Protein AF-A0A8S0YUR8-F1 (afdb_monomer_lite)

Sequence (191 aa):
MKECFKLFPNKEAFIIFALYIILFVFQGVFVTASKSNYGGYDYNTTLVVLLSEVLKLVASSILYSWRRENKPRLIKAVYVNYKLLLMYFIPSLLYCFYNNLAFINLSHYDPTSYYILLQFRVVLTALLFQFLFKRKLTFIQWISLGILTIGCMVKNFDVASIQSNGDTTLCKLNCIQPTREAIKTKRLGEP

Organism: Arctia plantaginis (NCBI:txid874455)

Radius of gyration: 25.43 Å; chains: 1; bounding box: 56×44×85 Å

Foldseek 3Di:
DVVVVVVPVDPVSVVVVVVVVVVVVVVVVVVVVCADPVRHHPDDVLVVVVVVVVVVVVVVVVVVCVVPPDDPCPVVVCVVCVVVVVVVVVVVVVVVVVSVVVSVCVVPDDPVVVQVVVLVVLVVVVVVCCVVVVDDDDVVVVVVSVVVSVVSSVVVVVVSVVVVVVVVVVVVVVVVPVPPVVVVVVPDDDD

pLDDT: mean 71.85, std 15.17, range [31.69, 94.31]

InterPro domains:
  IPR007271 Nucleotide-sugar transporter [PF04142] (26-160)
  IPR007271 Nucleotide-sugar transporter [PTHR10231] (20-163)
  IPR037185 Multidrug transporter EmrE superfamily [SSF103481] (81-154)

Structure (mmCIF, N/CA/C/O backbone):
data_AF-A0A8S0YUR8-F1
#
_entry.id   AF-A0A8S0YUR8-F1
#
loop_
_atom_site.group_PDB
_atom_site.id
_atom_site.type_symbol
_atom_site.label_atom_id
_atom_site.label_alt_id
_atom_site.label_comp_id
_atom_site.label_asym_id
_atom_site.label_entity_id
_atom_site.label_seq_id
_atom_site.pdbx_PDB_ins_code
_atom_site.Cartn_x
_atom_site.Cartn_y
_atom_site.Cartn_z
_atom_site.occupancy
_atom_site.B_iso_or_equiv
_atom_site.auth_seq_id
_atom_site.auth_comp_id
_atom_site.auth_asym_id
_atom_site.auth_atom_id
_atom_site.pdbx_PDB_model_num
ATOM 1 N N . MET A 1 1 ? 19.126 0.466 21.353 1.00 49.84 1 MET A N 1
ATOM 2 C CA . MET A 1 1 ? 18.244 -0.728 21.384 1.00 49.84 1 MET A CA 1
ATOM 3 C C . MET A 1 1 ? 17.030 -0.612 22.315 1.00 49.84 1 MET A C 1
ATOM 5 O O . MET A 1 1 ? 15.998 -1.160 21.961 1.00 49.84 1 MET A O 1
ATOM 9 N N . LYS A 1 2 ? 17.088 0.094 23.460 1.00 48.03 2 LYS A N 1
ATOM 10 C CA . LYS A 1 2 ? 15.957 0.167 24.418 1.00 48.03 2 LYS A CA 1
ATOM 11 C C . LYS A 1 2 ? 14.751 1.012 23.956 1.00 48.03 2 LYS A C 1
ATOM 13 O O . LYS A 1 2 ? 13.637 0.762 24.393 1.00 48.03 2 LYS A O 1
ATOM 18 N N . GLU A 1 3 ? 14.946 1.950 23.030 1.00 57.66 3 GLU A N 1
ATOM 19 C CA . GLU A 1 3 ? 13.867 2.827 22.538 1.00 57.66 3 GLU A CA 1
ATOM 20 C C . GLU A 1 3 ? 12.956 2.167 21.482 1.00 57.66 3 GLU A C 1
ATOM 22 O O . GLU A 1 3 ? 11.782 2.511 21.393 1.00 57.66 3 GLU A O 1
ATOM 27 N N . CYS A 1 4 ? 13.418 1.149 20.739 1.00 54.09 4 CYS A N 1
ATOM 28 C CA . CYS A 1 4 ? 12.557 0.444 19.772 1.00 54.09 4 CYS A CA 1
ATOM 29 C C . CYS A 1 4 ? 11.450 -0.382 20.441 1.00 54.09 4 CYS A C 1
ATOM 31 O O . CYS A 1 4 ? 10.390 -0.573 19.851 1.00 54.09 4 CYS A O 1
ATOM 33 N N . PHE A 1 5 ? 11.669 -0.841 21.678 1.00 55.28 5 PHE A N 1
ATOM 34 C CA . PHE A 1 5 ? 10.689 -1.648 22.408 1.00 55.28 5 PHE A CA 1
ATOM 35 C C . PHE A 1 5 ? 9.513 -0.815 22.946 1.00 55.28 5 PHE A C 1
ATOM 37 O O . PHE A 1 5 ? 8.429 -1.350 23.141 1.00 55.28 5 PHE A O 1
ATOM 44 N N . LYS A 1 6 ? 9.677 0.508 23.111 1.00 56.59 6 LYS A N 1
ATOM 45 C CA . LYS A 1 6 ? 8.572 1.420 23.471 1.00 56.59 6 LYS A CA 1
ATOM 46 C C . LYS A 1 6 ? 7.542 1.591 22.354 1.00 56.59 6 LYS A C 1
ATOM 48 O O . LYS A 1 6 ? 6.415 1.984 22.636 1.00 56.59 6 LYS A O 1
ATOM 53 N N . LEU A 1 7 ? 7.915 1.315 21.102 1.00 61.56 7 LEU A N 1
ATOM 54 C CA . LEU A 1 7 ? 7.008 1.446 19.961 1.00 61.56 7 LEU A CA 1
ATOM 55 C C . LEU A 1 7 ? 5.998 0.286 19.885 1.00 61.56 7 LEU A C 1
ATOM 57 O O . LEU A 1 7 ? 4.923 0.451 19.314 1.00 61.56 7 LEU A O 1
ATOM 61 N N . PHE A 1 8 ? 6.319 -0.867 20.485 1.00 60.06 8 PHE A N 1
ATOM 62 C CA . PHE A 1 8 ? 5.478 -2.063 20.473 1.00 60.06 8 PHE A CA 1
ATOM 63 C C . PHE A 1 8 ? 5.159 -2.509 21.907 1.00 60.06 8 PHE A C 1
ATOM 65 O O . PHE A 1 8 ? 5.930 -3.261 22.500 1.00 60.06 8 PHE A O 1
ATOM 72 N N . PRO A 1 9 ? 4.015 -2.086 22.476 1.00 68.75 9 PRO A N 1
ATOM 73 C CA . PRO A 1 9 ? 3.648 -2.420 23.854 1.00 68.75 9 PRO A CA 1
ATOM 74 C C . PRO A 1 9 ? 3.386 -3.921 24.081 1.00 68.75 9 PRO A C 1
ATOM 76 O O . PRO A 1 9 ? 3.427 -4.373 25.219 1.00 68.75 9 PRO A O 1
ATOM 79 N N . ASN A 1 10 ? 3.151 -4.702 23.016 1.00 80.62 10 ASN A N 1
ATOM 80 C CA . ASN A 1 10 ? 2.777 -6.116 23.088 1.00 80.62 10 ASN A CA 1
ATOM 81 C C . ASN A 1 10 ? 3.724 -6.996 22.257 1.00 80.62 10 ASN A C 1
ATOM 83 O O . ASN A 1 10 ? 4.003 -6.684 21.096 1.00 80.62 10 ASN A O 1
ATOM 87 N N . LYS A 1 11 ? 4.133 -8.149 22.809 1.00 81.44 11 LYS A N 1
ATOM 88 C CA . LYS A 1 11 ? 4.952 -9.165 22.115 1.00 81.44 11 LYS A CA 1
ATOM 89 C C . LYS A 1 11 ? 4.311 -9.623 20.796 1.00 81.44 11 LYS A C 1
ATOM 91 O O . LYS A 1 11 ? 5.002 -9.754 19.792 1.00 81.44 11 LYS A O 1
ATOM 96 N N . GLU A 1 12 ? 2.986 -9.747 20.775 1.00 84.00 12 GLU A N 1
ATOM 97 C CA . GLU A 1 12 ? 2.209 -10.099 19.579 1.00 84.00 12 GLU A CA 1
ATOM 98 C C . GLU A 1 12 ? 2.308 -9.043 18.468 1.00 84.00 12 GLU A C 1
ATOM 100 O O . GLU A 1 12 ? 2.456 -9.377 17.296 1.00 84.00 12 GLU A O 1
ATOM 105 N N . ALA A 1 13 ? 2.294 -7.753 18.821 1.00 84.62 13 ALA A N 1
ATOM 106 C CA . ALA A 1 13 ? 2.412 -6.674 17.840 1.00 84.62 13 ALA A CA 1
ATOM 107 C C . ALA A 1 13 ? 3.802 -6.657 17.189 1.00 84.62 13 ALA A C 1
ATOM 109 O O . ALA A 1 13 ? 3.921 -6.414 15.989 1.00 84.62 13 ALA A O 1
ATOM 110 N N . PHE A 1 14 ? 4.842 -6.970 17.968 1.00 86.19 14 PHE A N 1
ATOM 111 C CA . PHE A 1 14 ? 6.196 -7.120 17.448 1.00 86.19 14 PHE A CA 1
ATOM 112 C C . PHE A 1 14 ? 6.310 -8.314 16.489 1.00 86.19 14 PHE A C 1
ATOM 114 O O . PHE A 1 14 ? 6.903 -8.177 15.420 1.00 86.19 14 PHE A O 1
ATOM 121 N N . ILE A 1 15 ? 5.696 -9.456 16.826 1.00 88.88 15 ILE A N 1
ATOM 122 C CA . ILE A 1 15 ? 5.662 -10.640 15.951 1.00 88.88 15 ILE A CA 1
ATOM 123 C C . ILE A 1 15 ? 4.950 -10.315 14.632 1.00 88.88 15 ILE A C 1
ATOM 125 O O . ILE A 1 15 ? 5.490 -10.605 13.566 1.00 88.88 15 ILE A O 1
ATOM 129 N N . ILE A 1 16 ? 3.784 -9.663 14.683 1.00 89.44 16 ILE A N 1
ATOM 130 C CA . ILE A 1 16 ? 3.032 -9.267 13.480 1.00 89.44 16 ILE A CA 1
ATOM 131 C C . ILE A 1 16 ? 3.851 -8.297 12.622 1.00 89.44 16 ILE A C 1
ATOM 133 O O . ILE A 1 16 ? 3.906 -8.457 11.404 1.00 89.44 16 ILE A O 1
ATOM 137 N N . PHE A 1 17 ? 4.515 -7.316 13.238 1.00 89.38 17 PHE A N 1
ATOM 138 C CA . PHE A 1 17 ? 5.358 -6.362 12.521 1.00 89.38 17 PHE A CA 1
ATOM 139 C C . PHE A 1 17 ? 6.546 -7.048 11.833 1.00 89.38 17 PHE A C 1
ATOM 141 O O . PHE A 1 17 ? 6.775 -6.831 10.644 1.00 89.38 17 PHE A O 1
ATOM 148 N N . ALA A 1 18 ? 7.272 -7.910 12.550 1.00 90.50 18 ALA A N 1
ATOM 149 C CA . ALA A 1 18 ? 8.400 -8.649 11.990 1.00 90.50 18 ALA A CA 1
ATOM 150 C C . ALA A 1 18 ? 7.958 -9.560 10.834 1.00 90.50 18 ALA A C 1
ATOM 152 O O . ALA A 1 18 ? 8.558 -9.537 9.759 1.00 90.50 18 ALA A O 1
ATOM 153 N N . LEU A 1 19 ? 6.864 -10.303 11.025 1.00 92.94 19 LEU A N 1
ATOM 154 C CA . LEU A 1 19 ? 6.285 -11.171 10.003 1.00 92.94 19 LEU A CA 1
ATOM 155 C C . LEU A 1 19 ? 5.831 -10.376 8.769 1.00 92.94 19 LEU A C 1
ATOM 157 O O . LEU A 1 19 ? 6.083 -10.807 7.646 1.00 92.94 19 LEU A O 1
ATOM 161 N N . TYR A 1 20 ? 5.232 -9.196 8.954 1.00 91.00 20 TYR A N 1
ATOM 162 C CA . TYR A 1 20 ? 4.838 -8.313 7.854 1.00 91.00 20 TYR A CA 1
ATOM 163 C C . TYR A 1 20 ? 6.038 -7.868 7.008 1.00 91.00 20 TYR A C 1
ATOM 165 O O . TYR A 1 20 ? 5.983 -7.964 5.784 1.00 91.00 20 TYR A O 1
ATOM 173 N N . ILE A 1 21 ? 7.133 -7.424 7.636 1.00 92.25 21 ILE A N 1
ATOM 174 C CA . ILE A 1 21 ? 8.340 -6.996 6.912 1.00 92.25 21 ILE A CA 1
ATOM 175 C C . ILE A 1 21 ? 8.950 -8.162 6.129 1.00 92.25 21 ILE A C 1
ATOM 177 O O . ILE A 1 21 ? 9.289 -8.003 4.958 1.00 92.25 21 ILE A O 1
ATOM 181 N N . ILE A 1 22 ? 9.044 -9.339 6.750 1.00 94.31 22 ILE A N 1
ATOM 182 C CA . ILE A 1 22 ? 9.575 -10.545 6.109 1.00 94.31 22 ILE A CA 1
ATOM 183 C C . ILE A 1 22 ? 8.724 -10.922 4.888 1.00 94.31 22 ILE A C 1
ATOM 185 O O . ILE A 1 22 ? 9.260 -11.101 3.794 1.00 94.31 22 ILE A O 1
ATOM 189 N N . LEU A 1 23 ? 7.399 -10.980 5.044 1.00 90.31 23 LEU A N 1
ATOM 190 C CA . LEU A 1 23 ? 6.482 -11.284 3.943 1.00 90.31 23 LEU A CA 1
ATOM 191 C C . LEU A 1 23 ? 6.530 -10.231 2.832 1.00 90.31 23 LEU A C 1
ATOM 193 O O . LEU A 1 23 ? 6.472 -10.594 1.660 1.00 90.31 23 LEU A O 1
ATOM 197 N N . PHE A 1 24 ? 6.672 -8.949 3.173 1.00 88.69 24 PHE A N 1
ATOM 198 C CA . PHE A 1 24 ? 6.788 -7.869 2.193 1.00 88.69 24 PHE A CA 1
ATOM 199 C C . PHE A 1 24 ? 8.057 -7.999 1.340 1.00 88.69 24 PHE A C 1
ATOM 201 O O . PHE A 1 24 ? 8.007 -7.858 0.117 1.00 88.69 24 PHE A O 1
ATOM 208 N N . VAL A 1 25 ? 9.192 -8.328 1.963 1.00 90.50 25 VAL A N 1
ATOM 209 C CA . VAL A 1 25 ? 10.442 -8.585 1.235 1.00 90.50 25 VAL A CA 1
ATOM 210 C C . VAL A 1 25 ? 10.296 -9.817 0.344 1.00 90.50 25 VAL A C 1
ATOM 212 O O . VAL A 1 25 ? 10.621 -9.749 -0.843 1.00 90.50 25 VAL A O 1
ATOM 215 N N . PHE A 1 26 ? 9.748 -10.917 0.871 1.00 90.94 26 PHE A N 1
ATOM 216 C CA . PHE A 1 26 ? 9.524 -12.131 0.083 1.00 90.94 26 PHE A CA 1
ATOM 217 C C . PHE A 1 26 ? 8.591 -11.900 -1.102 1.00 90.94 26 PHE A C 1
ATOM 219 O O . PHE A 1 26 ? 8.877 -12.393 -2.188 1.00 90.94 26 PHE A O 1
ATOM 226 N N . GLN A 1 27 ? 7.523 -11.115 -0.939 1.00 86.38 27 GLN A N 1
ATOM 227 C CA . GLN A 1 27 ? 6.643 -10.737 -2.042 1.00 86.38 27 GLN A CA 1
ATOM 228 C C . GLN A 1 27 ? 7.440 -10.082 -3.182 1.00 86.38 27 GLN A C 1
ATOM 230 O O . GLN A 1 27 ? 7.297 -10.480 -4.336 1.00 86.38 27 GLN A O 1
ATOM 235 N N . GLY A 1 28 ? 8.298 -9.104 -2.872 1.00 83.06 28 GLY A N 1
ATOM 236 C CA . GLY A 1 28 ? 9.119 -8.422 -3.878 1.00 83.06 28 GLY A CA 1
ATOM 237 C C . GLY A 1 28 ? 10.119 -9.352 -4.572 1.00 83.06 28 GLY A C 1
ATOM 238 O O . GLY A 1 28 ? 10.295 -9.281 -5.792 1.00 83.06 28 GLY A O 1
ATOM 239 N N . VAL A 1 29 ? 10.736 -10.259 -3.809 1.00 86.38 29 VAL A N 1
ATOM 240 C CA . VAL A 1 29 ? 11.665 -11.267 -4.339 1.00 86.38 29 VAL A CA 1
ATOM 241 C C . VAL A 1 29 ? 10.939 -12.252 -5.251 1.00 86.38 29 VAL A C 1
ATOM 243 O O . VAL A 1 29 ? 11.396 -12.464 -6.369 1.00 86.38 29 VAL A O 1
ATOM 246 N N . PHE A 1 30 ? 9.790 -12.793 -4.840 1.00 84.31 30 PHE A N 1
ATOM 247 C CA . PHE A 1 30 ? 9.010 -13.724 -5.661 1.00 84.31 30 PHE A CA 1
ATOM 248 C C . PHE A 1 30 ? 8.513 -13.086 -6.955 1.00 84.31 30 PHE A C 1
ATOM 250 O O . PHE A 1 30 ? 8.607 -13.703 -8.011 1.00 84.31 30 PHE A O 1
ATOM 257 N N . VAL A 1 31 ? 8.048 -11.835 -6.902 1.00 79.44 31 VAL A N 1
ATOM 258 C CA . VAL A 1 31 ? 7.652 -11.098 -8.111 1.00 79.44 31 VAL A CA 1
ATOM 259 C C . VAL A 1 31 ? 8.839 -10.939 -9.064 1.00 79.44 31 VAL A C 1
ATOM 261 O O . VAL A 1 31 ? 8.685 -11.114 -10.268 1.00 79.44 31 VAL A O 1
ATOM 264 N N . THR A 1 32 ? 10.032 -10.656 -8.540 1.00 79.12 32 THR A N 1
ATOM 265 C CA . THR A 1 32 ? 11.240 -10.509 -9.367 1.00 79.12 32 THR A CA 1
ATOM 266 C C . THR A 1 32 ? 11.732 -11.851 -9.912 1.00 79.12 32 THR A C 1
ATOM 268 O O . THR A 1 32 ? 12.123 -11.920 -11.072 1.00 79.12 32 THR A O 1
ATOM 271 N N . ALA A 1 33 ? 11.666 -12.919 -9.115 1.00 81.62 33 ALA A N 1
ATOM 272 C CA . ALA A 1 33 ? 12.017 -14.280 -9.522 1.00 81.62 33 ALA A CA 1
ATOM 273 C C . ALA A 1 33 ? 11.051 -14.851 -10.572 1.00 81.62 33 ALA A C 1
ATOM 275 O O . ALA A 1 33 ? 11.428 -15.727 -11.340 1.00 81.62 33 ALA A O 1
ATOM 276 N N . SER A 1 34 ? 9.818 -14.338 -10.627 1.00 80.31 34 SER A N 1
ATOM 277 C CA . SER A 1 34 ? 8.820 -14.718 -11.628 1.00 80.31 34 SER A CA 1
ATOM 278 C C . SER A 1 34 ? 9.053 -14.083 -13.007 1.00 80.31 34 SER A C 1
ATOM 280 O O . SER A 1 34 ? 8.280 -14.354 -13.928 1.00 80.31 34 SER A O 1
ATOM 282 N N . LYS A 1 35 ? 10.071 -13.225 -13.171 1.00 71.06 35 LYS A N 1
ATOM 283 C CA . LYS A 1 35 ? 10.441 -12.663 -14.477 1.00 71.06 35 LYS A CA 1
ATOM 284 C C . LYS A 1 35 ? 11.070 -13.738 -15.363 1.00 71.06 35 LYS A C 1
ATOM 286 O O . LYS A 1 35 ? 11.915 -14.506 -14.911 1.00 71.06 35 LYS A O 1
ATOM 291 N N . SER A 1 36 ? 10.681 -13.758 -16.635 1.00 72.25 36 SER A N 1
ATOM 292 C CA . SER A 1 36 ? 11.265 -14.651 -17.639 1.00 72.25 36 SER A CA 1
ATOM 293 C C . SER A 1 36 ? 12.709 -14.231 -17.955 1.00 72.25 36 SER A C 1
ATOM 295 O O . SER A 1 36 ? 13.064 -13.058 -17.816 1.00 72.25 36 SER A O 1
ATOM 297 N N . ASN A 1 37 ? 13.551 -15.167 -18.409 1.00 59.31 37 ASN A N 1
ATOM 298 C CA . ASN A 1 37 ? 14.976 -14.923 -18.707 1.00 59.31 37 ASN A CA 1
ATOM 299 C C . ASN A 1 37 ? 15.207 -13.824 -19.768 1.00 59.31 37 ASN A C 1
ATOM 301 O O . ASN A 1 37 ? 16.299 -13.271 -19.853 1.00 59.31 37 ASN A O 1
ATOM 305 N N . TYR A 1 38 ? 14.174 -13.468 -20.537 1.00 61.19 38 TYR A N 1
ATOM 306 C CA . TYR A 1 38 ? 14.190 -12.386 -21.526 1.00 61.19 38 TYR A CA 1
ATOM 307 C C . TYR A 1 38 ? 13.873 -10.993 -20.943 1.00 61.19 38 TYR A C 1
ATOM 309 O O . TYR A 1 38 ? 13.719 -10.033 -21.691 1.00 61.19 38 TYR A O 1
ATOM 317 N N . GLY A 1 39 ? 13.770 -10.854 -19.615 1.00 61.78 39 GLY A N 1
ATOM 318 C CA . GLY A 1 39 ? 13.579 -9.563 -18.937 1.00 61.78 39 GLY A CA 1
ATOM 319 C C . GLY A 1 39 ? 12.135 -9.045 -18.912 1.00 61.78 39 GLY A C 1
ATOM 320 O O . GLY A 1 39 ? 11.886 -7.972 -18.362 1.00 61.78 39 GLY A O 1
ATOM 321 N N . GLY A 1 40 ? 11.185 -9.812 -19.455 1.00 61.66 40 GLY A N 1
ATOM 322 C CA . GLY A 1 40 ? 9.755 -9.498 -19.488 1.00 61.66 40 GLY A CA 1
ATOM 323 C C . GLY A 1 40 ? 8.905 -10.338 -18.527 1.00 61.66 40 GLY A C 1
ATOM 324 O O . GLY A 1 40 ? 9.359 -11.332 -17.952 1.00 61.66 40 GLY A O 1
ATOM 325 N N . TYR A 1 41 ? 7.646 -9.929 -18.368 1.00 64.75 41 TYR A N 1
ATOM 326 C CA . TYR A 1 41 ? 6.605 -10.743 -17.743 1.00 64.75 41 TYR A CA 1
ATOM 327 C C . TYR A 1 41 ? 5.716 -11.324 -18.844 1.00 64.75 41 TYR A C 1
ATOM 329 O O . TYR A 1 41 ? 4.991 -10.578 -19.496 1.00 64.75 41 TYR A O 1
ATOM 337 N N . ASP A 1 42 ? 5.729 -12.646 -19.013 1.00 63.59 42 ASP A N 1
ATOM 338 C CA . ASP A 1 42 ? 4.860 -13.350 -19.976 1.00 63.59 42 ASP A CA 1
ATOM 339 C C . ASP A 1 42 ? 3.392 -13.440 -19.504 1.00 63.59 42 ASP A C 1
ATOM 341 O O . ASP A 1 42 ? 2.549 -14.075 -20.135 1.00 63.59 42 ASP A O 1
ATOM 345 N N . TYR A 1 43 ? 3.065 -12.801 -18.377 1.00 70.62 43 TYR A N 1
ATOM 346 C CA . TYR A 1 43 ? 1.732 -12.767 -17.791 1.00 70.62 43 TYR A CA 1
ATOM 347 C C . TYR A 1 43 ? 1.270 -11.333 -17.539 1.00 70.62 43 TYR A C 1
ATOM 349 O O . TYR A 1 43 ? 2.048 -10.439 -17.204 1.00 70.62 43 TYR A O 1
ATOM 357 N N . ASN A 1 44 ? -0.042 -11.119 -17.637 1.00 70.50 44 ASN A N 1
ATOM 358 C CA . ASN A 1 44 ? -0.637 -9.831 -17.312 1.00 70.50 44 ASN A CA 1
ATOM 359 C C . ASN A 1 44 ? -0.612 -9.619 -15.789 1.00 70.50 44 ASN A C 1
ATOM 361 O O . ASN A 1 44 ? -1.336 -10.273 -15.034 1.00 70.50 44 ASN A O 1
ATOM 365 N N . THR A 1 45 ? 0.224 -8.689 -15.336 1.00 71.25 45 THR A N 1
ATOM 366 C CA . THR A 1 45 ? 0.409 -8.346 -13.918 1.00 71.25 45 THR A CA 1
ATOM 367 C C . THR A 1 45 ? -0.895 -7.912 -13.242 1.00 71.25 45 THR A C 1
ATOM 369 O O . THR A 1 45 ? -1.098 -8.203 -12.063 1.00 71.25 45 THR A O 1
ATOM 372 N N . THR A 1 46 ? -1.829 -7.320 -13.987 1.00 70.94 46 THR A N 1
ATOM 373 C CA . THR A 1 46 ? -3.164 -6.936 -13.502 1.00 70.94 46 THR A CA 1
ATOM 374 C C . THR A 1 46 ? -3.996 -8.145 -13.086 1.00 70.94 46 THR A C 1
ATOM 376 O O . THR A 1 46 ? -4.669 -8.103 -12.056 1.00 70.94 46 THR A O 1
ATOM 379 N N . LEU A 1 47 ? -3.922 -9.249 -13.838 1.00 78.06 47 LEU A N 1
ATOM 380 C CA . LEU A 1 47 ? -4.644 -10.481 -13.506 1.00 78.06 47 LEU A CA 1
ATOM 381 C C . LEU A 1 47 ? -4.099 -11.117 -12.229 1.00 78.06 47 LEU A C 1
ATOM 383 O O . LEU A 1 47 ? -4.872 -11.612 -11.415 1.00 78.06 47 LEU A O 1
ATOM 387 N N . VAL A 1 48 ? -2.783 -11.054 -12.018 1.00 81.56 48 VAL A N 1
ATOM 388 C CA . VAL A 1 48 ? -2.152 -11.551 -10.787 1.00 81.56 48 VAL A CA 1
ATOM 389 C C . VAL A 1 48 ? -2.616 -10.745 -9.575 1.00 81.56 48 VAL A C 1
ATOM 391 O O . VAL A 1 48 ? -2.958 -11.324 -8.543 1.00 81.56 48 VAL A O 1
ATOM 394 N N . VAL A 1 49 ? -2.697 -9.417 -9.702 1.00 79.88 49 VAL A N 1
ATOM 395 C CA . VAL A 1 49 ? -3.225 -8.549 -8.638 1.00 79.88 49 VAL A CA 1
ATOM 396 C C . VAL A 1 49 ? -4.692 -8.876 -8.357 1.00 79.88 49 VAL A C 1
ATOM 398 O O . VAL A 1 49 ? -5.047 -9.096 -7.199 1.00 79.88 49 VAL A O 1
ATOM 401 N N . LEU A 1 50 ? -5.523 -8.997 -9.396 1.00 78.06 50 LEU A N 1
ATOM 402 C CA . LEU A 1 50 ? -6.933 -9.369 -9.265 1.00 78.06 50 LEU A CA 1
ATOM 403 C C . LEU A 1 50 ? -7.100 -10.726 -8.560 1.00 78.06 50 LEU A C 1
ATOM 405 O O . LEU A 1 50 ? -7.867 -10.840 -7.604 1.00 78.06 50 LEU A O 1
ATOM 409 N N . LEU A 1 51 ? -6.343 -11.741 -8.984 1.00 81.19 51 LEU A N 1
ATOM 410 C CA . LEU A 1 51 ? -6.374 -13.074 -8.386 1.00 81.19 51 LEU A CA 1
ATOM 411 C C . LEU A 1 51 ? -5.944 -13.034 -6.915 1.00 81.19 51 LEU A C 1
ATOM 413 O O . LEU A 1 51 ? -6.545 -13.709 -6.082 1.00 81.19 51 LEU A O 1
ATOM 417 N N . SER A 1 52 ? -4.953 -12.206 -6.570 1.00 83.00 52 SER A N 1
ATOM 418 C CA . SER A 1 52 ? -4.512 -12.040 -5.183 1.00 83.00 52 SER A CA 1
ATOM 419 C C . SER A 1 52 ? -5.596 -11.429 -4.287 1.00 83.00 52 SER A C 1
ATOM 421 O O . SER A 1 52 ? -5.744 -11.848 -3.140 1.00 83.00 52 SER A O 1
ATOM 423 N N . GLU A 1 53 ? -6.404 -10.500 -4.803 1.00 81.81 53 GLU A N 1
ATOM 424 C CA . GLU A 1 53 ? -7.545 -9.935 -4.073 1.00 81.81 53 GLU A CA 1
ATOM 425 C C . GLU A 1 53 ? -8.665 -10.970 -3.896 1.00 81.81 53 GLU A C 1
ATOM 427 O O . GLU A 1 53 ? -9.205 -11.113 -2.798 1.00 81.81 53 GLU A O 1
ATOM 432 N N . VAL A 1 54 ? -8.956 -11.765 -4.932 1.00 83.69 54 VAL A N 1
ATOM 433 C CA . VAL A 1 54 ? -9.927 -12.870 -4.845 1.00 83.69 54 VAL A CA 1
ATOM 434 C C . VAL A 1 54 ? -9.479 -13.911 -3.816 1.00 83.69 54 VAL A C 1
ATOM 436 O O . VAL A 1 54 ? -10.275 -14.320 -2.971 1.00 83.69 54 VAL A O 1
ATOM 439 N N . LEU A 1 55 ? -8.201 -14.295 -3.815 1.00 86.31 55 LEU A N 1
ATOM 440 C CA . LEU A 1 55 ? -7.650 -15.230 -2.831 1.00 86.31 55 LEU A CA 1
ATOM 441 C C . LEU A 1 55 ? -7.756 -14.687 -1.402 1.00 86.31 55 LEU A C 1
ATOM 443 O O . LEU A 1 55 ? -8.149 -15.427 -0.501 1.00 86.31 55 LEU A O 1
ATOM 447 N N . LYS A 1 56 ? -7.476 -13.395 -1.181 1.00 84.81 56 LYS A N 1
ATOM 448 C CA . LYS A 1 56 ? -7.658 -12.752 0.133 1.00 84.81 56 LYS A CA 1
ATOM 449 C C . LYS A 1 56 ? -9.121 -12.755 0.573 1.00 84.81 56 LYS A C 1
ATOM 451 O O . LYS A 1 56 ? -9.388 -13.001 1.751 1.00 84.81 56 LYS A O 1
ATOM 456 N N . LEU A 1 57 ? -10.064 -12.511 -0.342 1.00 82.81 57 LEU A N 1
ATOM 457 C CA . LEU A 1 57 ? -11.500 -12.570 -0.052 1.00 82.81 57 LEU A CA 1
ATOM 458 C C . LEU A 1 57 ? -11.936 -13.984 0.339 1.00 82.81 57 LEU A C 1
ATOM 460 O O . LEU A 1 57 ? -12.623 -14.157 1.347 1.00 82.81 57 LEU A O 1
ATOM 464 N N . VAL A 1 58 ? -11.491 -14.996 -0.408 1.00 86.88 58 VAL A N 1
ATOM 465 C CA . VAL A 1 58 ? -11.771 -16.406 -0.109 1.00 86.88 58 VAL A CA 1
ATOM 466 C C . VAL A 1 58 ? -11.168 -16.796 1.240 1.00 86.88 58 VAL A C 1
ATOM 468 O O . VAL A 1 58 ? -11.888 -17.303 2.097 1.00 86.88 58 VAL A O 1
ATOM 471 N N . ALA A 1 59 ? -9.893 -16.485 1.484 1.00 87.50 59 ALA A N 1
ATOM 472 C CA . ALA A 1 59 ? -9.225 -16.770 2.754 1.00 87.50 59 ALA A CA 1
ATOM 473 C C . ALA A 1 59 ? -9.916 -16.079 3.940 1.00 87.50 59 ALA A C 1
ATOM 475 O O . ALA A 1 59 ? -10.134 -16.702 4.979 1.00 87.50 59 ALA A O 1
ATOM 476 N N . SER A 1 60 ? -10.328 -14.819 3.775 1.00 82.88 60 SER A N 1
ATOM 477 C CA . SER A 1 60 ? -11.066 -14.077 4.805 1.00 82.88 60 SER A CA 1
ATOM 478 C C . SER A 1 60 ? -12.441 -14.690 5.074 1.00 82.88 60 SER A C 1
ATOM 480 O O . SER A 1 60 ? -12.845 -14.806 6.230 1.00 82.88 60 SER A O 1
ATOM 482 N N . SER A 1 61 ? -13.147 -15.124 4.026 1.00 80.38 61 SER A N 1
ATOM 483 C CA . SER A 1 61 ? -14.445 -15.799 4.137 1.00 80.38 61 SER A CA 1
ATOM 484 C C . SER A 1 61 ? -14.329 -17.156 4.843 1.00 80.38 61 SER A C 1
ATOM 486 O O . SER A 1 61 ? -15.125 -17.467 5.735 1.00 80.38 61 SER A O 1
ATOM 488 N N . ILE A 1 62 ? -13.290 -17.934 4.517 1.00 85.44 62 ILE A N 1
ATOM 489 C CA . ILE A 1 62 ? -12.977 -19.209 5.174 1.00 85.44 62 ILE A CA 1
ATOM 490 C C . ILE A 1 62 ? -12.645 -18.970 6.648 1.00 85.44 62 ILE A C 1
ATOM 492 O O . ILE A 1 62 ? -13.272 -19.579 7.510 1.00 85.44 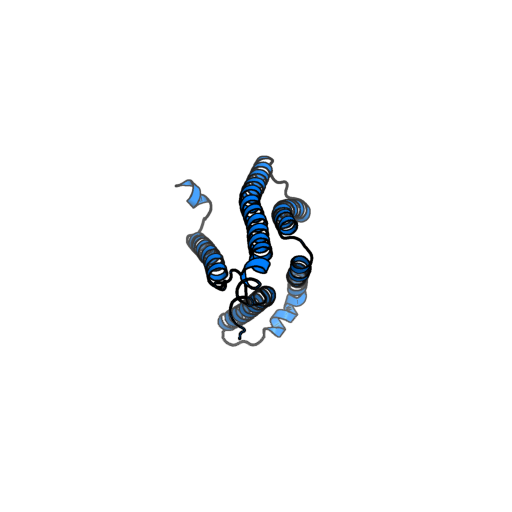62 ILE A O 1
ATOM 496 N N . LEU A 1 63 ? -11.732 -18.044 6.958 1.00 84.62 63 LEU A N 1
ATOM 497 C CA . LEU A 1 63 ? -11.338 -17.739 8.336 1.00 84.62 63 LEU A CA 1
ATOM 498 C C . LEU A 1 63 ? -12.522 -17.240 9.175 1.00 84.62 63 LEU A C 1
ATOM 500 O O . LEU A 1 63 ? -12.679 -17.632 10.333 1.00 84.62 63 LEU A O 1
ATOM 504 N N . TYR A 1 64 ? -13.386 -16.407 8.590 1.00 78.38 64 TYR A N 1
ATOM 505 C CA . TYR A 1 64 ? -14.610 -15.951 9.243 1.00 78.38 64 TYR A CA 1
ATOM 506 C C . TYR A 1 64 ? -15.560 -17.115 9.548 1.00 78.38 64 TYR A C 1
ATOM 508 O O . TYR A 1 64 ? -16.133 -17.175 10.638 1.00 78.38 64 TYR A O 1
ATOM 516 N N . SER A 1 65 ? -15.713 -18.043 8.601 1.00 75.81 65 SER A N 1
ATOM 517 C CA . SER A 1 65 ? -16.560 -19.229 8.754 1.00 75.81 65 SER A CA 1
ATOM 518 C C . SER A 1 65 ? -15.991 -20.205 9.787 1.00 75.81 65 SER A C 1
ATOM 520 O O . SER A 1 65 ? -16.744 -20.770 10.573 1.00 75.81 65 SER A O 1
ATOM 522 N N . TRP A 1 66 ? -14.665 -20.343 9.848 1.00 79.25 66 TRP A N 1
ATOM 523 C CA . TRP A 1 66 ? -13.975 -21.223 10.792 1.00 79.25 66 TRP A CA 1
ATOM 524 C C . TRP A 1 66 ? -14.029 -20.694 12.228 1.00 79.25 66 TRP A C 1
ATOM 526 O O . TRP A 1 66 ? -14.211 -21.456 13.171 1.00 79.25 66 TRP A O 1
ATOM 536 N N . ARG A 1 67 ? -13.961 -19.367 12.407 1.00 77.56 67 ARG A N 1
ATOM 537 C CA . ARG A 1 67 ? -14.064 -18.732 13.731 1.00 77.56 67 ARG A CA 1
ATOM 538 C C . ARG A 1 67 ? -15.478 -18.754 14.318 1.00 77.56 67 ARG A C 1
ATOM 540 O O . ARG A 1 67 ? -15.639 -18.585 15.524 1.00 77.56 67 ARG A O 1
ATOM 547 N N . ARG A 1 68 ? -16.510 -18.919 13.489 1.00 68.88 68 ARG A N 1
ATOM 548 C CA . ARG A 1 68 ? -17.903 -19.061 13.930 1.00 68.88 68 ARG A CA 1
ATOM 549 C C . ARG A 1 68 ? -18.394 -20.467 13.618 1.00 68.88 68 ARG A C 1
ATOM 551 O O . ARG A 1 68 ? -19.172 -20.627 12.684 1.00 68.88 68 ARG A O 1
ATOM 558 N N . GLU A 1 69 ? -17.943 -21.439 14.407 1.00 59.97 69 GLU A N 1
ATOM 559 C CA . GLU A 1 69 ? -18.397 -22.840 14.432 1.00 59.97 69 GLU A CA 1
ATOM 560 C C . GLU A 1 69 ? -19.812 -23.042 13.834 1.00 59.97 69 GLU A C 1
ATOM 562 O O . GLU A 1 69 ? -20.834 -22.922 14.511 1.00 59.97 69 GLU A O 1
ATOM 567 N N . ASN A 1 70 ? -19.873 -23.317 12.526 1.00 55.56 70 ASN A N 1
ATOM 568 C CA . ASN A 1 70 ? -21.048 -23.796 11.790 1.00 55.56 70 ASN A CA 1
ATOM 569 C C . ASN A 1 70 ? -22.347 -22.951 11.830 1.00 55.56 70 ASN A C 1
ATOM 571 O O . ASN A 1 70 ? -23.446 -23.508 11.870 1.00 55.56 70 ASN A O 1
ATOM 575 N N . LYS A 1 71 ? -22.288 -21.612 11.716 1.00 61.22 71 LYS A N 1
ATOM 576 C CA . LYS A 1 71 ? -23.485 -20.800 11.363 1.00 61.22 71 LYS A CA 1
ATOM 577 C C . LYS A 1 71 ? -23.327 -20.107 10.000 1.00 61.22 71 LYS A C 1
ATOM 579 O O . LYS A 1 71 ? -22.729 -19.029 9.949 1.00 61.22 71 LYS A O 1
ATOM 584 N N . PRO A 1 72 ? -23.937 -20.617 8.908 1.00 57.12 72 PRO A N 1
ATOM 585 C CA . PRO A 1 72 ? -23.889 -19.996 7.584 1.00 57.12 72 PRO A CA 1
ATOM 586 C C . PRO A 1 72 ? -24.878 -18.824 7.512 1.00 57.12 72 PRO A C 1
ATOM 588 O O . PRO A 1 72 ? -25.874 -18.838 6.797 1.00 57.12 72 PRO A O 1
ATOM 591 N N . ARG A 1 73 ? -24.642 -17.786 8.316 1.00 64.81 73 ARG A N 1
ATOM 592 C CA . ARG A 1 73 ? -25.429 -16.544 8.308 1.00 64.81 73 ARG A CA 1
ATOM 593 C C . ARG A 1 73 ? -24.584 -15.350 7.877 1.00 64.81 73 ARG A C 1
ATOM 595 O O . ARG A 1 73 ? -24.852 -14.237 8.319 1.00 64.81 73 ARG A O 1
ATOM 602 N N . LEU A 1 74 ? -23.604 -15.573 6.995 1.00 64.56 74 LEU A N 1
ATOM 603 C CA . LEU A 1 74 ? -22.806 -14.515 6.361 1.00 64.56 74 LEU A CA 1
ATOM 604 C C . LEU A 1 74 ? -23.716 -13.417 5.807 1.00 64.56 74 LEU A C 1
ATOM 606 O O . LEU A 1 74 ? -23.567 -12.255 6.161 1.00 64.56 74 LEU A O 1
ATOM 610 N N . ILE A 1 75 ? -24.748 -13.812 5.060 1.00 63.53 75 ILE A N 1
ATOM 611 C CA . ILE A 1 75 ? -25.708 -12.895 4.435 1.00 63.53 75 ILE A CA 1
ATOM 612 C C . ILE A 1 75 ? -26.526 -12.132 5.487 1.00 63.53 75 ILE A C 1
ATOM 614 O O . ILE A 1 75 ? -26.760 -10.937 5.343 1.00 63.53 75 ILE A O 1
ATOM 618 N N . LYS A 1 76 ? -26.898 -12.773 6.604 1.00 67.50 76 LYS A N 1
ATOM 619 C CA . LYS A 1 76 ? -27.640 -12.105 7.687 1.00 67.50 76 LYS A CA 1
ATOM 620 C C . LYS A 1 76 ? -26.755 -11.122 8.463 1.00 67.50 76 LYS A C 1
ATOM 622 O O . LYS A 1 76 ? -27.218 -10.050 8.829 1.00 67.50 76 LYS A O 1
ATOM 627 N N . ALA A 1 77 ? -25.486 -11.461 8.691 1.00 67.88 77 ALA A N 1
ATOM 628 C CA . ALA A 1 77 ? -24.512 -10.574 9.329 1.00 67.88 77 ALA A CA 1
ATOM 629 C C . ALA A 1 77 ? -24.141 -9.380 8.431 1.00 67.88 77 ALA A C 1
ATOM 631 O O . ALA A 1 77 ? -23.998 -8.264 8.931 1.00 67.88 77 ALA A O 1
ATOM 632 N N . VAL A 1 78 ? -24.045 -9.615 7.119 1.00 70.44 78 VAL A N 1
ATOM 633 C CA . VAL A 1 78 ? -23.880 -8.599 6.071 1.00 70.44 78 VAL A CA 1
ATOM 634 C C . VAL A 1 78 ? -25.079 -7.657 6.047 1.00 70.44 78 VAL A C 1
ATOM 636 O O . VAL A 1 78 ? -24.897 -6.446 6.088 1.00 70.44 78 VAL A O 1
ATOM 639 N N . TYR A 1 79 ? -26.299 -8.197 6.072 1.00 70.44 79 TYR A N 1
ATOM 640 C CA . TYR A 1 79 ? -27.519 -7.393 6.039 1.00 70.44 79 TYR A CA 1
ATOM 641 C C . TYR A 1 79 ? -27.696 -6.546 7.305 1.00 70.44 79 TYR A C 1
ATOM 643 O O . TYR A 1 79 ? -28.062 -5.382 7.222 1.00 70.44 79 TYR A O 1
ATOM 651 N N . VAL A 1 80 ? -27.366 -7.086 8.483 1.00 75.50 80 VAL A N 1
ATOM 652 C CA . VAL A 1 80 ? -27.418 -6.330 9.748 1.00 75.50 80 VAL A CA 1
ATOM 653 C C . VAL A 1 80 ? -26.397 -5.186 9.773 1.00 75.50 80 VAL A C 1
ATOM 655 O O . VAL A 1 80 ? -26.678 -4.127 10.323 1.00 75.50 80 VAL A O 1
ATOM 658 N N . ASN A 1 81 ? -25.230 -5.366 9.147 1.00 75.88 81 ASN A N 1
ATOM 659 C CA . ASN A 1 81 ? -24.149 -4.375 9.133 1.00 75.88 81 ASN A CA 1
ATOM 660 C C . ASN A 1 81 ? -23.989 -3.684 7.769 1.00 75.88 81 ASN A C 1
ATOM 662 O O . ASN A 1 81 ? -22.909 -3.176 7.459 1.00 75.88 81 ASN A O 1
ATOM 666 N N . TYR A 1 82 ? -25.047 -3.641 6.951 1.00 78.44 82 TYR A N 1
ATOM 667 C CA . TYR A 1 82 ? -24.974 -3.159 5.568 1.00 78.44 82 TYR A CA 1
ATOM 668 C C . TYR A 1 82 ? -24.429 -1.728 5.470 1.00 78.44 82 TYR A C 1
ATOM 670 O O . TYR A 1 82 ? -23.673 -1.425 4.557 1.00 78.44 82 TYR A O 1
ATOM 678 N N . LYS A 1 83 ? -24.743 -0.861 6.443 1.00 79.81 83 LYS A N 1
ATOM 679 C CA . LYS A 1 83 ? -24.253 0.525 6.494 1.00 79.81 83 LYS A CA 1
ATOM 680 C C . LYS A 1 83 ? -22.732 0.601 6.656 1.00 79.81 83 LYS A C 1
ATOM 682 O O . LYS A 1 83 ? -22.093 1.413 5.995 1.00 79.81 83 LYS A O 1
ATOM 687 N N . LEU A 1 84 ? -22.156 -0.257 7.501 1.00 80.62 84 LEU A N 1
ATOM 688 C CA . LEU A 1 84 ? -20.703 -0.367 7.653 1.00 80.62 84 LEU A CA 1
ATOM 689 C C . LEU A 1 84 ? -20.091 -0.902 6.359 1.00 80.62 84 LEU A C 1
ATOM 691 O O . LEU A 1 84 ? -19.149 -0.311 5.842 1.00 80.62 84 LEU A O 1
ATOM 695 N N . LEU A 1 85 ? -20.676 -1.959 5.786 1.00 79.62 85 LEU A N 1
ATOM 696 C CA . LEU A 1 85 ? -20.222 -2.509 4.510 1.00 79.62 85 LEU A CA 1
ATOM 697 C C . LEU A 1 85 ? -20.266 -1.487 3.378 1.00 79.62 85 LEU A C 1
ATOM 699 O O . LEU A 1 85 ? -19.313 -1.431 2.619 1.00 79.62 85 LEU A O 1
ATOM 703 N N . LEU A 1 86 ? -21.296 -0.645 3.293 1.00 81.12 86 LEU A N 1
ATOM 704 C CA . LEU A 1 86 ? -21.394 0.406 2.278 1.00 81.12 86 LEU A CA 1
ATOM 705 C C . LEU A 1 86 ? -20.290 1.464 2.444 1.00 81.12 86 LEU A C 1
ATOM 707 O O . LEU A 1 86 ? -19.733 1.953 1.466 1.00 81.12 86 LEU A O 1
ATOM 711 N N . MET A 1 87 ? -19.930 1.778 3.690 1.00 80.81 87 MET A N 1
ATOM 712 C CA . MET A 1 87 ? -18.849 2.712 4.006 1.00 80.81 87 MET A CA 1
ATOM 713 C C . MET A 1 87 ? -17.470 2.134 3.640 1.00 80.81 87 MET A C 1
ATOM 715 O O . MET A 1 87 ? -16.612 2.868 3.155 1.00 80.81 87 MET A O 1
ATOM 719 N N . TYR A 1 88 ? -17.280 0.816 3.791 1.00 82.44 88 TYR A N 1
ATOM 720 C CA . TYR A 1 88 ? -16.098 0.083 3.305 1.00 82.44 88 TYR A CA 1
ATOM 721 C C . TYR A 1 88 ? -16.160 -0.271 1.807 1.00 82.44 88 TYR A C 1
ATOM 723 O O . TYR A 1 88 ? -15.132 -0.557 1.193 1.00 82.44 88 TYR A O 1
ATOM 731 N N . PHE A 1 89 ? -17.338 -0.214 1.191 1.00 79.50 89 PHE A N 1
ATOM 732 C CA . PHE A 1 89 ? -17.525 -0.488 -0.230 1.00 79.50 89 PHE A CA 1
ATOM 733 C C . PHE A 1 89 ? -16.912 0.616 -1.088 1.00 79.50 89 PHE A C 1
ATOM 735 O O . PHE A 1 89 ? -16.251 0.318 -2.076 1.00 79.50 89 PHE A O 1
ATOM 742 N N . ILE A 1 90 ? -17.050 1.877 -0.667 1.00 83.25 90 ILE A N 1
ATOM 743 C CA . ILE A 1 90 ? -16.447 3.034 -1.344 1.00 83.25 90 ILE A CA 1
ATOM 744 C C . ILE A 1 90 ? -14.929 2.850 -1.546 1.00 83.25 90 ILE A C 1
ATOM 746 O O . ILE A 1 90 ? -14.487 2.905 -2.694 1.00 83.25 90 ILE A O 1
ATOM 750 N N . PRO A 1 91 ? -14.109 2.584 -0.504 1.00 81.50 91 PRO A N 1
ATOM 751 C CA . PRO A 1 91 ? -12.680 2.369 -0.701 1.00 81.50 91 PRO A CA 1
ATOM 752 C C . PRO A 1 91 ? -12.382 1.109 -1.522 1.00 81.50 91 PRO A C 1
ATOM 754 O O . PRO A 1 91 ? -11.477 1.147 -2.349 1.00 81.50 91 PRO A O 1
ATOM 757 N N . SER A 1 92 ? -13.142 0.020 -1.365 1.00 77.19 92 SER A N 1
ATOM 758 C CA . SER A 1 92 ? -12.938 -1.205 -2.156 1.00 77.19 92 SER A CA 1
ATOM 759 C C . SER A 1 92 ? -13.178 -0.984 -3.655 1.00 77.19 92 SER A C 1
ATOM 761 O O . SER A 1 92 ? -12.364 -1.388 -4.486 1.00 77.19 92 SER A O 1
ATOM 763 N N . LEU A 1 93 ? -14.251 -0.277 -4.005 1.00 78.25 93 LEU A N 1
ATOM 764 C CA . LEU A 1 93 ? -14.593 0.065 -5.381 1.00 78.25 93 LEU A CA 1
ATOM 765 C C . LEU A 1 93 ? -13.565 1.033 -5.984 1.00 78.25 93 LEU A C 1
ATOM 767 O O . LEU A 1 93 ? -13.142 0.852 -7.125 1.00 78.25 93 LEU A O 1
ATOM 771 N N . LEU A 1 94 ? -13.084 1.998 -5.195 1.00 83.19 94 LEU A N 1
ATOM 772 C CA . LEU A 1 94 ? -12.017 2.907 -5.610 1.00 83.19 94 LEU A CA 1
ATOM 773 C C . LEU A 1 94 ? -10.686 2.171 -5.848 1.00 83.19 94 LEU A C 1
ATOM 775 O O . LEU A 1 94 ? -9.992 2.476 -6.814 1.00 83.19 94 LEU A O 1
ATOM 779 N N . TYR A 1 95 ? -10.356 1.167 -5.026 1.00 81.06 95 TYR A N 1
ATOM 780 C CA . TYR A 1 95 ? -9.204 0.284 -5.253 1.00 81.06 95 TYR A CA 1
ATOM 781 C C . TYR A 1 95 ? -9.357 -0.549 -6.529 1.00 81.06 95 TYR A C 1
ATOM 783 O O . TYR A 1 95 ? -8.397 -0.693 -7.286 1.00 81.06 95 TYR A O 1
ATOM 791 N N . CYS A 1 96 ? -10.558 -1.063 -6.804 1.00 73.25 96 CYS A N 1
ATOM 792 C CA . CYS A 1 96 ? -10.837 -1.798 -8.037 1.00 73.25 96 CYS A CA 1
ATOM 793 C C . CYS A 1 96 ? -10.637 -0.910 -9.276 1.00 73.25 96 CYS A C 1
ATOM 795 O O . CYS A 1 96 ? -9.959 -1.311 -10.226 1.00 73.25 96 CYS A O 1
ATOM 797 N N . PHE A 1 97 ? -11.147 0.325 -9.246 1.00 76.62 97 PHE A N 1
ATOM 798 C CA . PHE A 1 97 ? -10.899 1.289 -10.317 1.00 76.62 97 PHE A CA 1
ATOM 799 C C . PHE A 1 97 ? -9.427 1.662 -10.435 1.00 76.62 97 PHE A C 1
ATOM 801 O O . PHE A 1 97 ? -8.909 1.658 -11.545 1.00 76.62 97 PHE A O 1
ATOM 808 N N . TYR A 1 98 ? -8.739 1.923 -9.321 1.00 79.12 98 TYR A N 1
ATOM 809 C CA . TYR A 1 98 ? -7.305 2.208 -9.321 1.00 79.12 98 TYR A CA 1
ATOM 810 C C . TYR A 1 98 ? -6.508 1.096 -10.016 1.00 79.12 98 TYR A C 1
ATOM 812 O O . TYR A 1 98 ? -5.670 1.388 -10.866 1.00 79.12 98 TYR A O 1
ATOM 820 N N . ASN A 1 99 ? -6.809 -0.171 -9.715 1.00 74.69 99 ASN A N 1
ATOM 821 C CA . ASN A 1 99 ? -6.143 -1.314 -10.341 1.00 74.69 99 ASN A CA 1
ATOM 822 C C . ASN A 1 99 ? -6.408 -1.395 -11.857 1.00 74.69 99 ASN A C 1
ATOM 824 O O . ASN A 1 99 ? -5.486 -1.683 -12.615 1.00 74.69 99 ASN A O 1
ATOM 828 N N . ASN A 1 100 ? -7.629 -1.095 -12.314 1.00 73.19 100 ASN A N 1
ATOM 829 C CA . ASN A 1 100 ? -7.954 -1.059 -13.748 1.00 73.19 100 ASN A CA 1
ATOM 830 C C . ASN A 1 100 ? -7.289 0.125 -14.470 1.00 73.19 100 ASN A C 1
ATOM 832 O O . ASN A 1 100 ? -6.756 -0.024 -15.568 1.00 73.19 100 ASN A O 1
ATOM 836 N N . LEU A 1 101 ? -7.278 1.302 -13.841 1.00 71.94 101 LEU A N 1
ATOM 837 C CA . LEU A 1 101 ? -6.692 2.515 -14.408 1.00 71.94 101 LEU A CA 1
ATOM 838 C C . LEU A 1 101 ? -5.163 2.443 -14.460 1.00 71.94 101 LEU A C 1
ATOM 840 O O . LEU A 1 101 ? -4.555 2.953 -15.397 1.00 71.94 101 LEU A O 1
ATOM 844 N N . ALA A 1 102 ? -4.536 1.778 -13.486 1.00 69.81 102 ALA A N 1
ATOM 845 C CA . ALA A 1 102 ? -3.099 1.536 -13.483 1.00 69.81 102 ALA A CA 1
ATOM 846 C C . ALA A 1 102 ? -2.648 0.760 -14.730 1.00 69.81 102 ALA A C 1
ATOM 848 O O . ALA A 1 102 ? -1.602 1.079 -15.286 1.00 69.81 102 ALA A O 1
ATOM 849 N N . PHE A 1 103 ? -3.451 -0.197 -15.206 1.00 65.06 103 PHE A N 1
ATOM 850 C CA . PHE A 1 103 ? -3.158 -0.955 -16.424 1.00 65.06 103 PHE A CA 1
ATOM 851 C C . PHE A 1 103 ? -3.249 -0.094 -17.688 1.0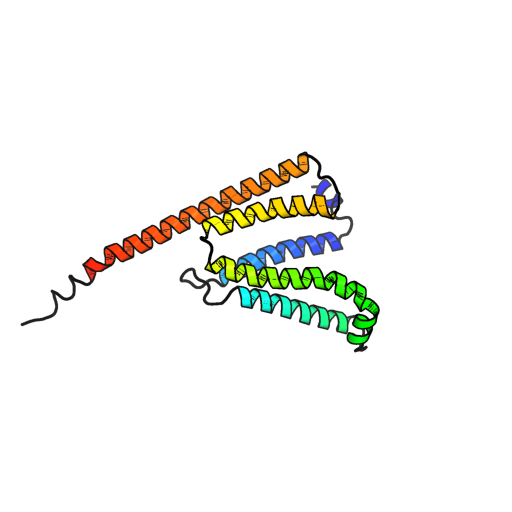0 65.06 103 PHE A C 1
ATOM 853 O O . PHE A 1 103 ? -2.329 -0.096 -18.503 1.00 65.06 103 PHE A O 1
ATOM 860 N N . ILE A 1 104 ? -4.328 0.686 -17.821 1.00 68.31 104 ILE A N 1
ATOM 861 C CA . ILE A 1 104 ? -4.520 1.605 -18.955 1.00 68.31 104 ILE A CA 1
ATOM 862 C C . ILE A 1 104 ? -3.379 2.629 -19.001 1.00 68.31 104 ILE A C 1
ATOM 864 O O . ILE A 1 104 ? -2.813 2.888 -20.060 1.00 68.31 104 ILE A O 1
ATOM 868 N N . ASN A 1 105 ? -2.986 3.152 -17.838 1.00 67.38 105 ASN A N 1
ATOM 869 C CA . ASN A 1 105 ? -1.875 4.088 -17.728 1.00 67.38 105 ASN A CA 1
ATOM 870 C C . ASN A 1 105 ? -0.532 3.444 -18.096 1.00 67.38 105 ASN A C 1
ATOM 872 O O . ASN A 1 105 ? 0.269 4.081 -18.769 1.00 67.38 105 ASN A O 1
ATOM 876 N N . LEU A 1 106 ? -0.280 2.190 -17.712 1.00 62.62 106 LEU A N 1
ATOM 877 C CA . LEU A 1 106 ? 0.975 1.508 -18.047 1.00 62.62 106 LEU A CA 1
ATOM 878 C C . LEU A 1 106 ? 1.142 1.285 -19.561 1.00 62.62 106 LEU A C 1
ATOM 880 O O . LEU A 1 106 ? 2.265 1.216 -20.043 1.00 62.62 106 LEU A O 1
ATOM 884 N N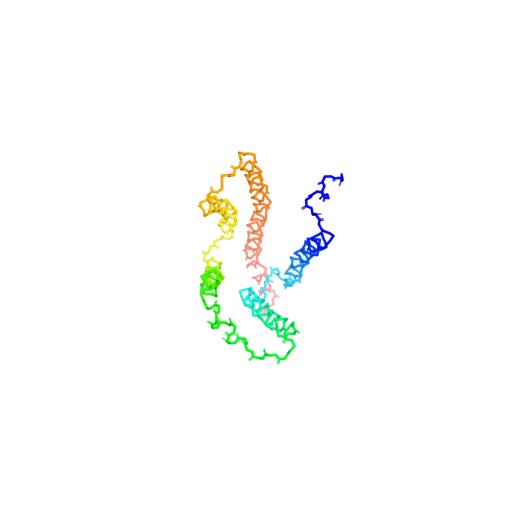 . SER A 1 107 ? 0.034 1.202 -20.305 1.00 62.34 107 SER A N 1
ATOM 885 C CA . SER A 1 107 ? 0.050 1.099 -21.769 1.00 62.34 107 SER A CA 1
ATOM 886 C C . SER A 1 107 ? 0.199 2.448 -22.482 1.00 62.34 107 SER A C 1
ATOM 888 O O . SER A 1 107 ? 0.487 2.459 -23.678 1.00 62.34 107 SER A O 1
ATOM 890 N N . HIS A 1 108 ? -0.031 3.569 -21.791 1.00 65.94 108 HIS A N 1
ATOM 891 C CA . HIS A 1 108 ? -0.039 4.908 -22.391 1.00 65.94 108 HIS A CA 1
ATOM 892 C C . HIS A 1 108 ? 1.100 5.822 -21.925 1.00 65.94 108 HIS A C 1
ATOM 894 O O . HIS A 1 108 ? 1.434 6.761 -22.646 1.00 65.94 108 HIS A O 1
ATOM 900 N N . TYR A 1 109 ? 1.695 5.581 -20.755 1.00 67.38 109 TYR A N 1
ATOM 901 C CA . TYR A 1 109 ? 2.755 6.426 -20.205 1.00 67.38 109 TYR A CA 1
ATOM 902 C C . TYR A 1 109 ? 4.145 5.825 -20.404 1.00 67.38 109 TYR A C 1
ATOM 904 O O . TYR A 1 109 ? 4.379 4.654 -20.116 1.00 67.38 109 TYR A O 1
ATOM 912 N N . ASP A 1 110 ? 5.086 6.680 -20.811 1.00 67.75 110 ASP A N 1
ATOM 913 C CA . ASP A 1 110 ? 6.512 6.361 -20.815 1.00 67.75 110 ASP A CA 1
ATOM 914 C C . ASP A 1 110 ? 6.986 6.006 -19.387 1.00 67.75 110 ASP A C 1
ATOM 916 O O . ASP A 1 110 ? 6.558 6.660 -18.419 1.00 67.75 110 ASP A O 1
ATOM 920 N N . PRO A 1 111 ? 7.867 4.998 -19.217 1.00 65.81 111 PRO A N 1
ATOM 921 C CA . PRO A 1 111 ? 8.381 4.570 -17.915 1.00 65.81 111 PRO A CA 1
ATOM 922 C C . PRO A 1 111 ? 8.893 5.731 -17.056 1.00 65.81 111 PRO A C 1
ATOM 924 O O . PRO A 1 111 ? 8.661 5.754 -15.844 1.00 65.81 111 PRO A O 1
ATOM 927 N N . THR A 1 112 ? 9.505 6.744 -17.670 1.00 70.25 112 THR A N 1
ATOM 928 C CA . THR A 1 112 ? 10.020 7.928 -16.971 1.00 70.25 112 THR A CA 1
ATOM 929 C C . THR A 1 112 ? 8.901 8.706 -16.277 1.00 70.25 112 THR A C 1
ATOM 931 O O . THR A 1 112 ? 9.012 9.062 -15.100 1.00 70.25 112 THR A O 1
ATOM 934 N N . SER A 1 113 ? 7.782 8.932 -16.972 1.00 76.62 113 SER A N 1
ATOM 935 C CA . SER A 1 113 ? 6.618 9.622 -16.406 1.00 76.62 113 SER A CA 1
ATOM 936 C C . SER A 1 113 ? 5.969 8.813 -15.283 1.00 76.62 113 SER A C 1
ATOM 938 O O . SER A 1 113 ? 5.569 9.381 -14.264 1.00 76.62 113 SER A O 1
ATOM 940 N N . TYR A 1 114 ? 5.920 7.485 -15.418 1.00 73.44 114 TYR A N 1
ATOM 941 C CA . TYR A 1 114 ? 5.361 6.605 -14.392 1.00 73.44 114 TYR A CA 1
ATOM 942 C C . TYR A 1 114 ? 6.139 6.675 -13.067 1.00 73.44 114 TYR A C 1
ATOM 944 O O . TYR A 1 114 ? 5.529 6.791 -11.999 1.00 73.44 114 TYR A O 1
ATOM 952 N N . TYR A 1 115 ? 7.477 6.682 -13.106 1.00 75.38 115 TYR A N 1
ATOM 953 C CA . TYR A 1 115 ? 8.296 6.798 -11.892 1.00 75.38 115 TYR A CA 1
ATOM 954 C C . TYR A 1 115 ? 8.106 8.136 -11.171 1.00 75.38 115 TYR A C 1
ATOM 956 O O . TYR A 1 115 ? 8.028 8.159 -9.940 1.00 75.38 115 TYR A O 1
ATOM 964 N N . ILE A 1 116 ? 7.974 9.239 -11.912 1.00 77.81 116 ILE A N 1
ATOM 965 C CA . ILE A 1 116 ? 7.723 10.567 -11.331 1.00 77.81 116 ILE A CA 1
ATOM 966 C C . ILE A 1 116 ? 6.359 10.588 -10.624 1.00 77.81 116 ILE A C 1
ATOM 968 O O . ILE A 1 116 ? 6.261 11.019 -9.471 1.00 77.81 116 ILE A O 1
ATOM 972 N N . LEU A 1 117 ? 5.320 10.047 -11.269 1.00 81.19 117 LEU A N 1
ATOM 973 C CA . LEU A 1 117 ? 3.978 9.937 -10.690 1.00 81.19 117 LEU A CA 1
ATOM 974 C C . LEU A 1 117 ? 3.963 9.077 -9.419 1.00 81.19 117 LEU A C 1
ATOM 976 O O . LEU A 1 117 ? 3.287 9.418 -8.445 1.00 81.19 117 LEU A O 1
ATOM 980 N N . LEU A 1 118 ? 4.735 7.986 -9.391 1.00 80.25 118 LEU A N 1
ATOM 981 C CA . LEU A 1 118 ? 4.799 7.084 -8.241 1.00 80.25 118 LEU A CA 1
ATOM 982 C C . LEU A 1 118 ? 5.364 7.769 -6.986 1.00 80.25 118 LEU A C 1
ATOM 984 O O . LEU A 1 118 ? 4.898 7.501 -5.877 1.00 80.25 118 LEU A O 1
ATOM 988 N N . GLN A 1 119 ? 6.344 8.656 -7.160 1.00 80.00 119 GLN A N 1
ATOM 989 C CA . GLN A 1 119 ? 6.956 9.407 -6.060 1.00 80.00 119 GLN A CA 1
ATOM 990 C C . GLN A 1 119 ? 6.068 10.563 -5.613 1.00 80.00 119 GLN A C 1
ATOM 992 O O . GLN A 1 119 ? 5.869 10.776 -4.415 1.00 80.00 119 GLN A O 1
ATOM 997 N N . PHE A 1 120 ? 5.430 11.242 -6.566 1.00 79.88 120 PHE A N 1
ATOM 998 C CA . PHE A 1 120 ? 4.439 12.269 -6.264 1.00 79.88 120 PHE A CA 1
ATOM 999 C C . PHE A 1 120 ? 3.248 11.714 -5.471 1.00 79.88 120 PHE A C 1
ATOM 1001 O O . PHE A 1 120 ? 2.742 12.379 -4.565 1.00 79.88 120 PHE A O 1
ATOM 1008 N N . ARG A 1 121 ? 2.848 10.459 -5.724 1.00 84.31 121 ARG A N 1
ATOM 1009 C CA . ARG A 1 121 ? 1.790 9.774 -4.969 1.00 84.31 121 ARG A CA 1
ATOM 1010 C C . ARG A 1 121 ? 2.048 9.782 -3.462 1.00 84.31 121 ARG A C 1
ATOM 1012 O O . ARG A 1 121 ? 1.106 9.989 -2.706 1.00 84.31 121 ARG A O 1
ATOM 1019 N N . VAL A 1 122 ? 3.292 9.593 -3.012 1.00 85.69 122 VAL A N 1
ATOM 1020 C CA . VAL A 1 122 ? 3.634 9.602 -1.577 1.00 85.69 122 VAL A CA 1
ATOM 1021 C C . VAL A 1 122 ? 3.322 10.970 -0.959 1.00 85.69 122 VAL A C 1
ATOM 1023 O O . VAL A 1 122 ? 2.649 11.052 0.071 1.00 85.69 122 VAL A O 1
ATOM 1026 N N . VAL A 1 123 ? 3.709 12.050 -1.637 1.00 86.31 123 VAL A N 1
ATOM 1027 C CA . VAL A 1 123 ? 3.424 13.428 -1.206 1.00 86.31 123 VAL A CA 1
ATOM 1028 C C . VAL A 1 123 ? 1.919 13.710 -1.212 1.00 86.31 123 VAL A C 1
ATOM 1030 O O . VAL A 1 123 ? 1.379 14.212 -0.225 1.00 86.31 123 VAL A O 1
ATOM 1033 N N . LEU A 1 124 ? 1.215 13.317 -2.279 1.00 86.62 124 LEU A N 1
ATOM 1034 C CA . LEU A 1 124 ? -0.241 13.450 -2.368 1.00 86.62 124 LEU A CA 1
ATOM 1035 C C . LEU A 1 124 ? -0.960 12.706 -1.240 1.00 86.62 124 LEU A C 1
ATOM 1037 O O . LEU A 1 124 ? -1.882 13.256 -0.644 1.00 86.62 124 LEU A O 1
ATOM 1041 N N . THR A 1 125 ? -0.542 11.480 -0.911 1.00 87.12 125 THR A N 1
ATOM 1042 C CA . THR A 1 125 ? -1.163 10.720 0.185 1.00 87.12 125 THR A CA 1
ATOM 1043 C C . THR A 1 125 ? -0.982 11.404 1.535 1.00 87.12 125 THR A C 1
ATOM 1045 O O . THR A 1 125 ? -1.913 11.396 2.334 1.00 87.12 125 THR A O 1
ATOM 1048 N N . ALA A 1 126 ? 0.154 12.061 1.781 1.00 85.88 126 ALA A N 1
ATOM 1049 C CA . ALA A 1 126 ? 0.362 12.832 3.004 1.00 85.88 126 ALA A CA 1
ATOM 1050 C C . ALA A 1 126 ? -0.506 14.101 3.054 1.00 85.88 126 ALA A C 1
ATOM 1052 O O . ALA A 1 126 ? -1.082 14.411 4.099 1.00 85.88 126 ALA A O 1
ATOM 1053 N N . LEU A 1 127 ? -0.661 14.799 1.924 1.00 86.25 127 LEU A N 1
ATOM 1054 C CA . LEU A 1 127 ? -1.564 15.949 1.808 1.00 86.25 127 LEU A CA 1
ATOM 1055 C C . LEU A 1 127 ? -3.023 15.545 2.039 1.00 86.25 127 LEU A C 1
ATOM 1057 O O . LEU A 1 127 ? -3.720 16.167 2.843 1.00 86.25 127 LEU A O 1
ATOM 1061 N N . LEU A 1 128 ? -3.468 14.467 1.391 1.00 85.75 128 LEU A N 1
ATOM 1062 C CA . LEU A 1 128 ? -4.801 13.903 1.586 1.00 85.75 128 LEU A CA 1
ATOM 1063 C C . LEU A 1 128 ? -5.003 13.428 3.023 1.00 85.75 128 LEU A C 1
ATOM 1065 O O . LEU A 1 128 ? -6.070 13.653 3.584 1.00 85.75 128 LEU A O 1
ATOM 1069 N N . PHE A 1 129 ? -3.990 12.825 3.648 1.00 85.38 129 PHE A N 1
ATOM 1070 C CA . PHE A 1 129 ? -4.052 12.421 5.049 1.00 85.38 129 PHE A CA 1
ATOM 1071 C C . PHE A 1 129 ? -4.265 13.629 5.969 1.00 85.38 129 PHE A C 1
ATOM 1073 O O . PHE A 1 129 ? -5.148 13.610 6.826 1.00 85.38 129 PHE A O 1
ATOM 1080 N N . GLN A 1 130 ? -3.514 14.710 5.760 1.00 84.50 130 GLN A N 1
ATOM 1081 C CA . GLN A 1 130 ? -3.655 15.940 6.536 1.00 84.50 130 GLN A CA 1
ATOM 1082 C C . GLN A 1 130 ? -5.015 16.618 6.309 1.00 84.50 130 GLN A C 1
ATOM 1084 O O . GLN A 1 130 ? -5.599 17.138 7.261 1.00 84.50 130 GLN A O 1
ATOM 1089 N N . PHE A 1 131 ? -5.547 16.565 5.085 1.00 84.94 131 PHE A N 1
ATOM 1090 C CA . PHE A 1 131 ? -6.877 17.079 4.757 1.00 84.94 131 PHE A CA 1
ATOM 1091 C C . PHE A 1 131 ? -8.002 16.239 5.387 1.00 84.94 131 PHE A C 1
ATOM 1093 O O . PHE A 1 131 ? -8.870 16.780 6.070 1.00 84.94 131 PHE A O 1
ATOM 1100 N N . LEU A 1 132 ? -7.962 14.915 5.210 1.00 83.06 132 LEU A N 1
ATOM 1101 C CA . LEU A 1 132 ? -9.021 13.987 5.615 1.00 83.06 132 LEU A CA 1
ATOM 1102 C C . LEU A 1 132 ? -9.073 13.793 7.133 1.00 83.06 132 LEU A C 1
ATOM 1104 O O . LEU A 1 132 ? -10.150 13.825 7.722 1.00 83.06 132 LEU A O 1
ATOM 1108 N N . PHE A 1 133 ? -7.917 13.643 7.784 1.00 81.38 133 PHE A N 1
ATOM 1109 C CA . PHE A 1 133 ? -7.838 13.468 9.237 1.00 81.38 133 PHE A CA 1
ATOM 1110 C C . PHE A 1 133 ? -7.734 14.796 9.999 1.00 81.38 133 PHE A C 1
ATOM 1112 O O . PHE A 1 133 ? -7.691 14.782 11.229 1.00 81.38 133 PHE A O 1
ATOM 1119 N N . LYS A 1 134 ? -7.657 15.940 9.292 1.00 76.25 134 LYS A N 1
ATOM 1120 C CA . LYS A 1 134 ? -7.434 17.295 9.846 1.00 76.25 134 LYS A CA 1
ATOM 1121 C C . LYS A 1 134 ? -6.263 17.385 10.834 1.00 76.25 134 LYS A C 1
ATOM 1123 O O . LYS A 1 134 ? -6.177 18.315 11.637 1.00 76.25 134 LYS A O 1
ATOM 1128 N N . ARG A 1 135 ? -5.348 16.417 10.799 1.00 74.75 135 ARG A N 1
ATOM 1129 C CA . ARG A 1 135 ? -4.237 16.309 11.739 1.00 74.75 135 ARG A CA 1
ATOM 1130 C C . ARG A 1 135 ? -3.030 16.986 11.114 1.00 74.75 135 ARG A C 1
ATOM 1132 O O . ARG A 1 135 ? -2.551 16.551 10.071 1.00 74.75 135 ARG A O 1
ATOM 1139 N N . LYS A 1 136 ? -2.556 18.071 11.729 1.00 73.62 136 LYS A N 1
ATOM 1140 C CA . LYS A 1 136 ? -1.378 18.787 11.231 1.00 73.62 136 LYS A CA 1
ATOM 1141 C C . LYS A 1 136 ? -0.126 17.959 11.509 1.00 73.62 136 LYS A C 1
ATOM 1143 O O . LYS A 1 136 ? 0.134 17.616 12.660 1.00 73.62 136 LYS A O 1
ATOM 1148 N N . LEU A 1 137 ? 0.616 17.626 10.455 1.00 75.25 137 LEU A N 1
ATOM 1149 C CA . LEU A 1 137 ? 1.937 17.017 10.573 1.00 75.25 137 LEU A CA 1
ATOM 1150 C C . LEU A 1 137 ? 2.943 18.085 11.014 1.00 75.25 137 LEU A C 1
ATOM 1152 O O . LEU A 1 137 ? 2.910 19.220 10.535 1.00 75.25 137 LEU A O 1
ATOM 1156 N N . THR A 1 138 ? 3.836 17.721 11.929 1.00 81.81 138 THR A N 1
ATOM 1157 C CA . THR A 1 138 ? 4.907 18.607 12.399 1.00 81.81 138 THR A CA 1
ATOM 1158 C C . THR A 1 138 ? 5.892 18.876 11.260 1.00 81.81 138 THR A C 1
ATOM 1160 O O . THR A 1 138 ? 6.130 18.003 10.426 1.00 81.81 138 THR A O 1
ATOM 1163 N N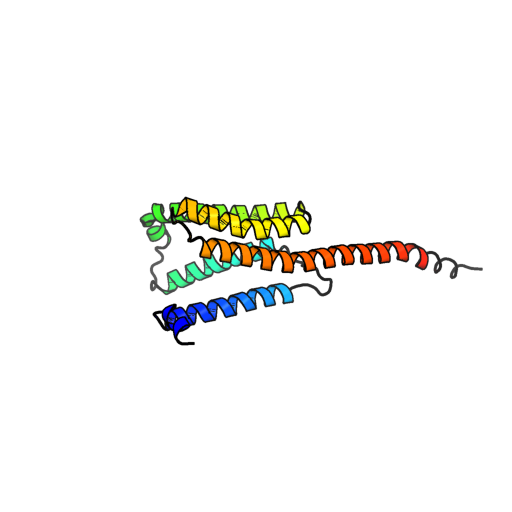 . PHE A 1 139 ? 6.529 20.050 11.241 1.00 80.56 139 PHE A N 1
ATOM 1164 C CA . PHE A 1 139 ? 7.511 20.426 10.211 1.00 80.56 139 PHE A CA 1
ATOM 1165 C C . PHE A 1 139 ? 8.623 19.374 10.020 1.00 80.56 139 PHE A C 1
ATOM 1167 O O . PHE A 1 139 ? 9.012 19.066 8.899 1.00 80.56 139 PHE A O 1
ATOM 1174 N N . ILE A 1 140 ? 9.056 18.729 11.108 1.00 83.31 140 ILE A N 1
ATOM 1175 C CA . ILE A 1 140 ? 10.039 17.634 11.076 1.00 83.31 140 ILE A CA 1
ATOM 1176 C C . ILE A 1 140 ? 9.515 16.413 10.300 1.00 83.31 140 ILE A C 1
ATOM 1178 O O . ILE A 1 140 ? 10.260 15.821 9.527 1.00 83.31 140 ILE A O 1
ATOM 1182 N N . GLN A 1 141 ? 8.234 16.055 10.444 1.00 84.38 141 GLN A N 1
ATOM 1183 C CA . GLN A 1 141 ? 7.623 14.944 9.698 1.00 84.38 141 GLN A CA 1
ATOM 1184 C C . GLN A 1 141 ? 7.531 15.265 8.203 1.00 84.38 141 GLN A C 1
ATOM 1186 O O . GLN A 1 141 ? 7.736 14.385 7.369 1.00 84.38 141 GLN A O 1
ATOM 1191 N N . TRP A 1 142 ? 7.280 16.533 7.871 1.00 86.56 142 TRP A N 1
ATOM 1192 C CA . TRP A 1 142 ? 7.323 17.036 6.500 1.00 86.56 142 TRP A CA 1
ATOM 1193 C C . TRP A 1 142 ? 8.727 16.941 5.894 1.00 86.56 142 TRP A C 1
ATOM 1195 O O . TRP A 1 142 ? 8.870 16.467 4.768 1.00 86.56 142 TRP A O 1
ATOM 1205 N N . ILE A 1 143 ? 9.768 17.303 6.652 1.00 87.25 143 ILE A N 1
ATOM 1206 C CA . ILE A 1 143 ? 11.162 17.138 6.214 1.00 87.25 143 ILE A CA 1
ATOM 1207 C C . ILE A 1 143 ? 11.494 15.657 6.006 1.00 87.25 143 ILE A C 1
ATOM 1209 O O . ILE A 1 143 ? 12.051 15.303 4.969 1.00 87.25 143 ILE A O 1
ATOM 1213 N N . SER A 1 144 ? 11.126 14.775 6.943 1.00 88.69 144 SER A N 1
ATOM 1214 C CA . SER A 1 144 ? 11.350 13.330 6.794 1.00 88.69 144 SER A CA 1
ATOM 1215 C C . SER A 1 144 ? 10.659 12.764 5.551 1.00 88.69 144 SER A C 1
ATOM 1217 O O . SER A 1 144 ? 11.238 11.942 4.845 1.00 88.69 144 SER A O 1
ATOM 1219 N N . LEU A 1 145 ? 9.445 13.227 5.246 1.00 85.88 145 LEU A N 1
ATOM 1220 C CA . LEU A 1 145 ? 8.724 12.826 4.042 1.00 85.88 145 LEU A CA 1
ATOM 1221 C C . LEU A 1 145 ? 9.419 13.324 2.767 1.00 85.88 145 LEU A C 1
ATOM 1223 O O . LEU A 1 145 ? 9.554 12.569 1.802 1.00 85.88 145 LEU A O 1
ATOM 1227 N N . GLY A 1 146 ? 9.893 14.573 2.772 1.00 86.75 146 GLY A N 1
ATOM 1228 C CA . GLY A 1 146 ? 10.656 15.148 1.666 1.00 86.75 146 GLY A CA 1
ATOM 1229 C C . GLY A 1 146 ? 11.940 14.365 1.396 1.00 86.75 146 GLY A C 1
ATOM 1230 O O . GLY A 1 146 ? 12.185 13.958 0.262 1.00 86.75 146 GLY A O 1
ATOM 1231 N N . ILE A 1 147 ? 12.711 14.063 2.444 1.00 89.81 147 ILE A N 1
ATOM 1232 C CA . ILE A 1 147 ? 13.972 13.320 2.319 1.00 89.81 147 ILE A CA 1
ATOM 1233 C C . ILE A 1 147 ? 13.744 11.890 1.816 1.00 89.81 147 ILE A C 1
ATOM 1235 O O . ILE A 1 147 ? 14.494 11.414 0.965 1.00 89.81 147 ILE A O 1
ATOM 1239 N N . LEU A 1 148 ? 12.672 11.230 2.269 1.00 87.56 148 LEU A N 1
ATOM 1240 C CA . LEU A 1 148 ? 12.291 9.899 1.798 1.00 87.56 148 LEU A CA 1
ATOM 1241 C C . LEU A 1 148 ? 11.922 9.919 0.311 1.00 87.56 148 LEU A C 1
ATOM 1243 O O . LEU A 1 148 ? 12.350 9.047 -0.446 1.00 87.56 148 LEU A O 1
ATOM 1247 N N . THR A 1 149 ? 11.151 10.926 -0.104 1.00 86.25 149 THR A N 1
ATOM 1248 C CA . THR A 1 149 ? 10.709 11.085 -1.494 1.00 86.25 149 THR A CA 1
ATOM 1249 C C . THR A 1 149 ? 11.903 11.336 -2.411 1.00 86.25 149 THR A C 1
ATOM 1251 O O . THR A 1 149 ? 12.049 10.651 -3.419 1.00 86.25 149 THR A O 1
ATOM 1254 N N . ILE A 1 150 ? 12.810 12.243 -2.029 1.00 87.25 150 ILE A N 1
ATOM 1255 C CA . ILE A 1 150 ? 14.034 12.534 -2.791 1.00 87.25 150 ILE A CA 1
ATOM 1256 C C . ILE A 1 150 ? 14.928 11.291 -2.870 1.00 87.25 150 ILE A C 1
ATOM 1258 O O . ILE A 1 150 ? 15.361 10.922 -3.960 1.00 87.25 150 ILE A O 1
ATOM 1262 N N . GLY A 1 151 ? 15.155 10.595 -1.750 1.00 86.19 151 GLY A N 1
ATOM 1263 C CA . GLY A 1 151 ? 15.961 9.371 -1.730 1.00 86.19 151 GLY A CA 1
ATOM 1264 C C . GLY A 1 151 ? 15.396 8.277 -2.642 1.00 86.19 151 GLY A C 1
ATOM 1265 O O . GLY A 1 151 ? 16.138 7.619 -3.372 1.00 86.19 151 GLY A O 1
ATOM 1266 N N . C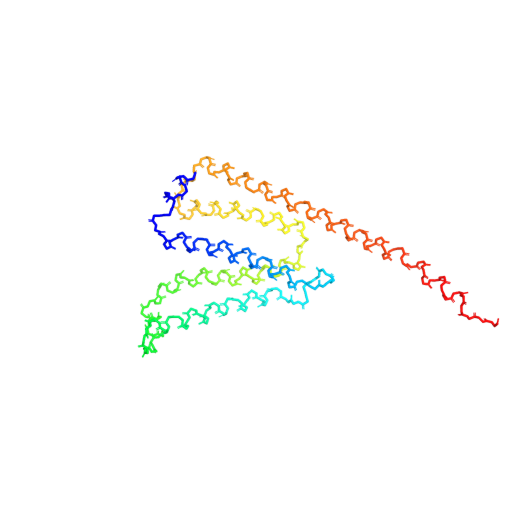YS A 1 152 ? 14.070 8.123 -2.674 1.00 82.88 152 CYS A N 1
ATOM 1267 C CA . CYS A 1 152 ? 13.423 7.191 -3.589 1.00 82.88 152 CYS A CA 1
ATOM 1268 C C . CYS A 1 152 ? 13.488 7.674 -5.049 1.00 82.88 152 CYS A C 1
ATOM 1270 O O . CYS A 1 152 ? 13.719 6.849 -5.932 1.00 82.88 152 CYS A O 1
ATOM 1272 N N . MET A 1 153 ? 13.338 8.973 -5.329 1.00 82.31 153 MET A N 1
ATOM 1273 C CA . MET A 1 153 ? 13.486 9.526 -6.683 1.00 82.31 153 MET A CA 1
ATOM 1274 C C . MET A 1 153 ? 14.876 9.246 -7.255 1.00 82.31 153 MET A C 1
ATOM 1276 O O . MET A 1 153 ? 14.965 8.684 -8.343 1.00 82.31 153 MET A O 1
ATOM 1280 N N . VAL A 1 154 ? 15.940 9.548 -6.505 1.00 84.38 154 VAL A N 1
ATOM 1281 C CA . VAL A 1 154 ? 17.330 9.330 -6.944 1.00 84.38 154 VAL A CA 1
ATOM 1282 C C . VAL A 1 154 ? 17.572 7.864 -7.310 1.00 84.38 154 VAL A C 1
ATOM 1284 O O . VAL A 1 154 ? 18.096 7.581 -8.383 1.00 84.38 154 VAL A O 1
ATOM 1287 N N . LYS A 1 155 ? 17.103 6.922 -6.481 1.00 79.50 155 LYS A N 1
ATOM 1288 C CA . LYS A 1 155 ? 17.208 5.483 -6.771 1.00 79.50 155 LYS A CA 1
ATOM 1289 C C . LYS A 1 155 ? 16.519 5.090 -8.086 1.00 79.50 155 LYS A C 1
ATOM 1291 O O . LYS A 1 155 ? 17.029 4.253 -8.820 1.00 79.50 155 LYS A O 1
ATOM 1296 N N . ASN A 1 156 ? 15.329 5.626 -8.355 1.00 73.81 156 ASN A N 1
ATOM 1297 C CA . ASN A 1 156 ? 14.548 5.226 -9.531 1.00 73.81 156 ASN A CA 1
ATOM 1298 C C . ASN A 1 156 ? 15.019 5.919 -10.821 1.00 73.81 156 ASN A C 1
ATOM 1300 O O . ASN A 1 156 ? 14.868 5.341 -11.894 1.00 73.81 156 ASN A O 1
ATOM 1304 N N . PHE A 1 157 ? 15.624 7.109 -10.731 1.00 73.50 157 PHE A N 1
ATOM 1305 C CA . PHE A 1 157 ? 16.223 7.794 -11.882 1.00 73.50 157 PHE A CA 1
ATOM 1306 C C . PHE A 1 157 ? 17.383 7.006 -12.501 1.00 73.50 157 PHE A C 1
ATOM 1308 O O . PHE A 1 157 ? 17.500 6.970 -13.723 1.00 73.50 157 PHE A O 1
ATOM 1315 N N . ASP A 1 158 ? 18.195 6.343 -11.676 1.00 68.56 158 ASP A N 1
ATOM 1316 C CA . ASP A 1 158 ? 19.294 5.488 -12.142 1.00 68.56 158 ASP A CA 1
ATOM 1317 C C . ASP A 1 158 ? 18.778 4.265 -12.923 1.00 68.56 158 ASP A C 1
ATOM 1319 O O . ASP A 1 158 ? 19.289 3.905 -13.977 1.00 68.56 158 ASP A O 1
ATOM 1323 N N . VAL A 1 159 ? 17.666 3.674 -12.478 1.00 64.88 159 VAL A N 1
ATOM 1324 C CA . VAL A 1 159 ? 17.022 2.557 -13.189 1.00 64.88 159 VAL A CA 1
ATOM 1325 C C . VAL A 1 159 ? 16.436 3.008 -14.535 1.00 64.88 159 VAL A C 1
ATOM 1327 O O . VAL A 1 159 ? 16.584 2.307 -15.535 1.00 64.88 159 VAL A O 1
ATOM 1330 N N . ALA A 1 160 ? 15.805 4.185 -14.585 1.00 63.06 160 ALA A N 1
ATOM 1331 C CA . ALA A 1 160 ? 15.243 4.733 -15.821 1.00 63.06 160 ALA A CA 1
ATOM 1332 C C . ALA A 1 160 ? 16.330 5.102 -16.853 1.00 63.06 160 ALA A C 1
ATOM 1334 O O . ALA A 1 160 ? 16.157 4.854 -18.048 1.00 63.06 160 ALA A O 1
ATOM 1335 N N . SER A 1 161 ? 17.471 5.643 -16.409 1.00 61.41 161 SER A N 1
ATOM 1336 C CA . SER A 1 161 ? 18.594 5.978 -17.295 1.00 61.41 161 SER A CA 1
ATOM 1337 C C . SER A 1 161 ? 19.283 4.729 -17.863 1.00 61.41 161 SER A C 1
ATOM 1339 O O . SER A 1 161 ? 19.680 4.724 -19.032 1.00 61.41 161 SER A O 1
ATOM 1341 N N . ILE A 1 162 ? 19.377 3.646 -17.083 1.00 58.91 162 ILE A N 1
ATOM 1342 C CA . ILE A 1 162 ? 19.900 2.351 -17.545 1.00 58.91 162 ILE A CA 1
ATOM 1343 C C . ILE A 1 162 ? 18.980 1.744 -18.614 1.00 58.91 162 ILE A C 1
ATOM 1345 O O . ILE A 1 162 ? 19.471 1.243 -19.625 1.00 58.91 162 ILE A O 1
ATOM 1349 N N . GLN A 1 163 ? 17.658 1.836 -18.446 1.00 55.47 163 GLN A N 1
ATOM 1350 C CA . GLN A 1 163 ? 16.699 1.289 -19.410 1.00 55.47 163 GLN A CA 1
ATOM 1351 C C . GLN A 1 163 ? 16.703 2.065 -20.741 1.00 55.47 163 GLN A C 1
ATOM 1353 O O . GLN A 1 163 ? 16.748 1.455 -21.806 1.00 55.47 163 GLN A O 1
ATOM 1358 N N . SER A 1 164 ? 16.824 3.397 -20.686 1.00 52.00 164 SER A N 1
ATOM 1359 C CA . SER A 1 164 ? 17.002 4.247 -21.875 1.00 52.00 164 SER A CA 1
ATOM 1360 C C . SER A 1 164 ? 18.299 3.938 -22.655 1.00 52.00 164 SER A C 1
ATOM 1362 O O . SER A 1 164 ? 18.313 3.944 -23.890 1.00 52.00 164 SER A O 1
ATOM 1364 N N . ASN A 1 165 ? 19.390 3.582 -21.963 1.00 48.91 165 ASN A N 1
ATOM 1365 C CA . ASN A 1 165 ? 20.631 3.134 -22.610 1.00 48.91 165 ASN A CA 1
ATOM 1366 C C . ASN A 1 165 ? 20.539 1.697 -23.168 1.00 48.91 165 ASN A C 1
ATOM 1368 O O . ASN A 1 165 ? 21.152 1.398 -24.198 1.00 48.91 165 ASN A O 1
ATOM 1372 N N . GLY A 1 166 ? 19.762 0.817 -22.525 1.00 49.66 166 GLY A N 1
ATOM 1373 C CA . GLY A 1 166 ? 19.485 -0.552 -22.978 1.00 49.66 166 GLY A CA 1
ATOM 1374 C C . GLY A 1 166 ? 18.711 -0.597 -24.298 1.00 49.66 166 GLY A C 1
ATOM 1375 O O . GLY A 1 166 ? 19.120 -1.281 -25.236 1.00 49.66 166 GLY A O 1
ATOM 1376 N N . ASP A 1 167 ? 17.667 0.222 -24.431 1.00 47.06 167 ASP A N 1
ATOM 1377 C CA . ASP A 1 167 ? 16.904 0.332 -25.683 1.00 47.06 167 ASP A CA 1
ATOM 1378 C C . ASP A 1 167 ? 17.740 0.978 -26.801 1.00 47.06 167 ASP A C 1
ATOM 1380 O O . ASP A 1 167 ? 17.679 0.563 -27.960 1.00 47.06 167 ASP A O 1
ATOM 1384 N N . THR A 1 168 ? 18.627 1.918 -26.456 1.00 46.12 168 THR A N 1
ATOM 1385 C CA . THR A 1 168 ? 19.589 2.505 -27.407 1.00 46.12 168 THR A CA 1
ATOM 1386 C C . THR A 1 168 ? 20.637 1.485 -27.876 1.00 46.12 168 THR A C 1
ATOM 1388 O O . THR A 1 168 ? 21.053 1.518 -29.035 1.00 46.12 168 THR A O 1
ATOM 1391 N N . THR A 1 169 ? 21.053 0.541 -27.023 1.00 49.81 169 THR A N 1
ATOM 1392 C CA . THR A 1 169 ? 21.993 -0.533 -27.397 1.00 49.81 169 THR A CA 1
ATOM 1393 C C . THR A 1 169 ? 21.329 -1.659 -28.185 1.00 49.81 169 THR A C 1
ATOM 1395 O O . THR A 1 169 ? 21.961 -2.177 -29.104 1.00 49.81 169 THR A O 1
ATOM 1398 N N . LEU A 1 170 ? 20.056 -1.978 -27.930 1.00 45.78 170 LEU A N 1
ATOM 1399 C CA . LEU A 1 170 ? 19.272 -2.928 -28.732 1.00 45.78 170 LEU A CA 1
ATOM 1400 C C . LEU A 1 170 ? 18.909 -2.329 -30.101 1.00 45.78 170 LEU A C 1
ATOM 1402 O O . LEU A 1 170 ? 19.036 -3.009 -31.115 1.00 45.78 170 LEU A O 1
ATOM 1406 N N . CYS A 1 171 ? 18.596 -1.030 -30.166 1.00 42.56 171 CYS A N 1
ATOM 1407 C CA . CYS A 1 171 ? 18.431 -0.297 -31.423 1.00 42.56 171 CYS A CA 1
ATOM 1408 C C . CYS A 1 171 ? 19.766 -0.149 -32.179 1.00 42.56 171 CYS A C 1
ATOM 1410 O O . CYS A 1 171 ? 19.802 -0.309 -33.397 1.00 42.56 171 CYS A O 1
ATOM 1412 N N . LYS A 1 172 ? 20.904 0.030 -31.483 1.00 41.50 172 LYS A N 1
ATOM 1413 C CA . LYS A 1 172 ? 22.230 -0.057 -32.121 1.00 41.50 172 LYS A CA 1
ATOM 1414 C C . LYS A 1 172 ? 22.560 -1.467 -32.602 1.00 41.50 172 LYS A C 1
ATOM 1416 O O . LYS A 1 172 ? 23.098 -1.584 -33.694 1.00 41.50 172 LYS A O 1
ATOM 1421 N N . LEU A 1 173 ? 22.227 -2.531 -31.868 1.00 43.19 173 LEU A N 1
ATOM 1422 C CA . LEU A 1 173 ? 22.405 -3.897 -32.367 1.00 43.19 173 LEU A CA 1
ATOM 1423 C C . LEU A 1 173 ? 21.504 -4.156 -33.580 1.00 43.19 173 LEU A C 1
ATOM 1425 O O . LEU A 1 173 ? 21.990 -4.689 -34.571 1.00 43.19 173 LEU A O 1
ATOM 1429 N N . ASN A 1 174 ? 20.247 -3.709 -33.558 1.00 42.47 174 ASN A N 1
ATOM 1430 C CA . ASN A 1 174 ? 19.307 -3.910 -34.661 1.00 42.47 174 ASN A CA 1
ATOM 1431 C C . ASN A 1 174 ? 19.633 -3.046 -35.897 1.00 42.47 174 ASN A C 1
ATOM 1433 O O . ASN A 1 174 ? 19.387 -3.472 -37.018 1.00 42.47 174 ASN A O 1
ATOM 1437 N N . CYS A 1 175 ? 20.279 -1.888 -35.722 1.00 38.47 175 CYS A N 1
ATOM 1438 C CA . CYS A 1 175 ? 20.841 -1.085 -36.817 1.00 38.47 175 CYS A CA 1
ATOM 1439 C C . CYS A 1 175 ? 22.238 -1.552 -37.277 1.00 38.47 175 CYS A C 1
ATOM 1441 O O . CYS A 1 175 ? 22.691 -1.129 -38.338 1.00 38.47 175 CYS A O 1
ATOM 1443 N N . ILE A 1 176 ? 22.921 -2.429 -36.527 1.00 40.44 176 ILE A N 1
ATOM 1444 C CA . ILE A 1 176 ? 24.191 -3.072 -36.930 1.00 40.44 176 ILE A CA 1
ATOM 1445 C C . ILE A 1 176 ? 23.951 -4.480 -37.525 1.00 40.44 176 ILE A C 1
ATOM 1447 O O . ILE A 1 176 ? 24.807 -4.998 -38.240 1.00 40.44 176 ILE A O 1
ATOM 1451 N N . GLN A 1 177 ? 22.777 -5.094 -37.329 1.00 37.62 177 GLN A N 1
ATOM 1452 C CA . GLN A 1 177 ? 22.418 -6.369 -37.967 1.00 37.62 177 GLN A CA 1
ATOM 1453 C C . GLN A 1 177 ? 22.040 -6.331 -39.469 1.00 37.62 177 GLN A C 1
ATOM 1455 O O . GLN A 1 177 ? 22.183 -7.392 -40.084 1.00 37.62 177 GLN A O 1
ATOM 1460 N N . PRO A 1 178 ? 21.654 -5.220 -40.146 1.00 43.38 178 PRO A N 1
ATOM 1461 C CA . PRO A 1 178 ? 21.278 -5.314 -41.558 1.00 43.38 178 PRO A CA 1
ATOM 1462 C C . PRO A 1 178 ? 22.489 -5.557 -42.475 1.00 43.38 178 PRO A C 1
ATOM 1464 O O . PRO A 1 178 ? 22.319 -5.899 -43.642 1.00 43.38 178 PRO A O 1
ATOM 1467 N N . THR A 1 179 ? 23.725 -5.444 -41.972 1.00 42.38 179 THR A N 1
ATOM 1468 C CA . THR A 1 179 ? 24.942 -5.682 -42.764 1.00 42.38 179 THR A CA 1
ATOM 1469 C C . THR A 1 179 ? 25.517 -7.093 -42.645 1.00 42.38 179 THR A C 1
ATOM 1471 O O . THR A 1 179 ? 26.337 -7.460 -43.487 1.00 42.38 179 THR A O 1
ATOM 1474 N N . ARG A 1 180 ? 25.098 -7.929 -41.677 1.00 44.38 180 ARG A N 1
ATOM 1475 C CA . ARG A 1 180 ? 25.640 -9.302 -41.557 1.00 44.38 180 ARG A CA 1
ATOM 1476 C C . ARG A 1 180 ? 24.859 -10.362 -42.336 1.00 44.38 180 ARG A C 1
ATOM 1478 O O . ARG A 1 180 ? 25.460 -11.362 -42.726 1.00 44.38 180 ARG A O 1
ATOM 1485 N N . GLU A 1 181 ? 23.582 -10.129 -42.633 1.00 41.06 181 GLU A N 1
ATOM 1486 C CA . GLU A 1 181 ? 22.775 -11.040 -43.465 1.00 41.06 181 GLU A CA 1
ATOM 1487 C C . GLU A 1 181 ? 23.012 -10.823 -44.973 1.00 41.06 181 GLU A C 1
ATOM 1489 O O . GLU A 1 181 ? 23.052 -11.789 -45.732 1.00 41.06 181 GLU A O 1
ATOM 1494 N N . ALA A 1 182 ? 23.317 -9.593 -45.410 1.00 42.06 182 ALA A N 1
ATOM 1495 C CA . ALA A 1 182 ? 23.604 -9.285 -46.819 1.00 42.06 182 ALA A CA 1
ATOM 1496 C C . ALA A 1 182 ? 24.966 -9.814 -47.328 1.00 42.06 182 ALA A C 1
ATOM 1498 O O . ALA A 1 182 ? 25.181 -9.928 -48.534 1.00 42.06 182 ALA A O 1
ATOM 1499 N N . ILE A 1 183 ? 25.901 -10.159 -46.432 1.00 46.34 183 ILE A N 1
ATOM 1500 C CA . ILE A 1 183 ? 27.212 -10.723 -46.811 1.00 46.34 183 ILE A CA 1
ATOM 1501 C C . ILE A 1 183 ? 27.156 -12.258 -46.909 1.00 46.34 183 ILE A C 1
ATOM 1503 O O . ILE A 1 183 ? 27.957 -12.862 -47.624 1.00 46.34 183 ILE A O 1
ATOM 1507 N N . LYS A 1 184 ? 26.193 -12.916 -46.246 1.00 44.84 184 LYS A N 1
ATOM 1508 C CA . LYS A 1 184 ? 26.101 -14.386 -46.236 1.00 44.84 184 LYS A CA 1
ATOM 1509 C C . LYS A 1 184 ? 25.376 -14.949 -47.463 1.00 44.84 184 LYS A C 1
ATOM 1511 O O . LYS A 1 184 ? 25.741 -16.025 -47.925 1.00 44.84 184 LYS A O 1
ATOM 1516 N N . THR A 1 185 ? 24.446 -14.198 -48.051 1.00 44.06 185 THR A N 1
ATOM 1517 C CA . THR A 1 185 ? 23.749 -14.572 -49.297 1.00 44.06 185 THR A CA 1
ATOM 1518 C C . THR A 1 185 ? 24.556 -14.309 -50.571 1.00 44.06 185 THR A C 1
ATOM 1520 O O . THR A 1 185 ? 24.213 -14.844 -51.615 1.00 44.06 185 THR A O 1
ATOM 1523 N N . LYS A 1 186 ? 25.678 -13.576 -50.505 1.00 44.31 186 LYS A N 1
ATOM 1524 C CA . LYS A 1 186 ? 26.603 -13.411 -51.647 1.00 44.31 186 LYS A CA 1
ATOM 1525 C C . LYS A 1 186 ? 27.706 -14.479 -51.730 1.00 44.31 186 LYS A C 1
ATOM 1527 O O . LYS A 1 186 ? 28.544 -14.413 -52.623 1.00 44.31 186 LYS A O 1
ATOM 1532 N N . ARG A 1 187 ? 27.742 -15.436 -50.792 1.00 43.72 187 ARG A N 1
ATOM 1533 C CA . ARG A 1 187 ? 28.756 -16.512 -50.715 1.00 43.72 187 ARG A CA 1
ATOM 1534 C C . ARG A 1 187 ? 28.205 -17.930 -50.923 1.00 43.72 187 ARG A C 1
ATOM 1536 O O . ARG A 1 187 ? 28.988 -18.868 -50.835 1.00 43.72 187 ARG A O 1
ATOM 1543 N N . LEU A 1 188 ? 26.911 -18.090 -51.212 1.00 46.59 188 LEU A N 1
ATOM 1544 C CA . LEU A 1 188 ? 26.267 -19.373 -51.530 1.00 46.59 188 LEU A CA 1
ATOM 1545 C C . LEU A 1 188 ? 25.254 -19.162 -52.672 1.00 46.59 188 LEU A C 1
ATOM 1547 O O . LEU A 1 188 ? 24.166 -18.648 -52.429 1.00 46.59 188 LEU A O 1
ATOM 1551 N N . GLY A 1 189 ? 25.645 -19.522 -53.897 1.00 33.09 189 GLY A N 1
ATOM 1552 C CA . GLY A 1 189 ? 24.888 -19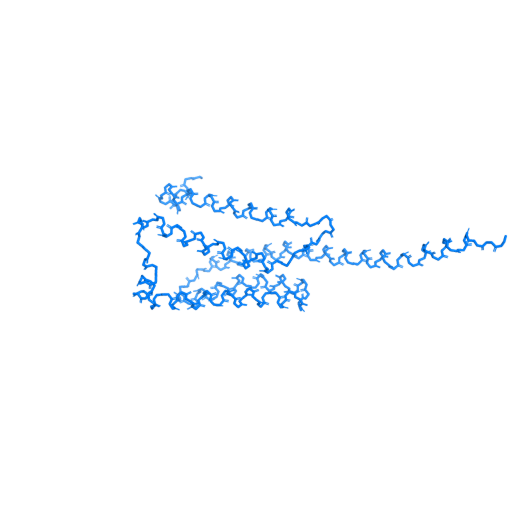.377 -55.151 1.00 33.09 189 GLY A CA 1
ATOM 1553 C C . GLY A 1 189 ? 25.820 -18.883 -56.266 1.00 33.09 189 GLY A C 1
ATOM 1554 O O . GLY A 1 189 ? 25.891 -17.678 -56.481 1.00 33.09 189 GLY A O 1
ATOM 1555 N N . GLU A 1 190 ? 26.803 -19.699 -56.674 1.00 31.69 190 GLU A N 1
ATOM 1556 C CA . GLU A 1 190 ? 26.794 -20.586 -57.872 1.00 31.69 190 GLU A CA 1
ATOM 1557 C C . GLU A 1 190 ? 26.810 -19.808 -59.203 1.00 31.69 190 GLU A C 1
ATOM 1559 O O . GLU A 1 190 ? 26.213 -18.731 -59.283 1.00 31.69 190 GLU A O 1
ATOM 1564 N N . PRO A 1 191 ? 27.473 -20.299 -60.267 1.00 38.25 191 PRO A N 1
ATOM 1565 C CA . PRO A 1 191 ? 27.905 -21.683 -60.537 1.00 38.25 191 PRO A CA 1
ATOM 1566 C C . PRO A 1 191 ? 29.342 -22.038 -60.126 1.00 38.25 191 PRO A C 1
ATOM 1568 O O . PRO A 1 191 ? 30.169 -21.115 -59.946 1.00 38.25 191 PRO A O 1
#

Secondary structure (DSSP, 8-state):
-TTGGGG-SSHHHHHHHHHHHHHHHHHHHHHHHTS-TTSS-SS-HHHHHHHHHHHHHHHHHHHHHHHSTT---HHHHHHHTHHHHHHHHHHHHHHHHHHHHHHHHHHHS-HHHHHHHHHHHHHHHHHHHHHHS--PPPHHHHHHHHHHHHHHHHHHHHHHHHHHHHHHHHHHHHHHTHHHHHHHTTSS---